Protein AF-A0AA34X007-F1 (afdb_monomer_lite)

Sequence (222 aa):
MAFRMNEQVEVGRDRAKRYLIPREFTKEQREAAAAEIHRIERELGPVVSEYPSWHPLVRNHSPRLPETFPNRRCGYEGLDHTVWFVNGFITCPYTGSGNVQKIIDSVEKLPSHPKFTITIRELETRMYFEGTTTLLVKCEWSGTLPAHQQIPKSLAIPLMLQQEIPAWEWAVRSESWTTMQRYILGEPCGNRSSLFVDQETGLALKKAYQMLVDSGMYGLQN

pLDDT: mean 94.24, std 6.54, range [42.69, 98.75]

Radius of gyration: 18.1 Å; chains: 1; bounding box: 46×39×49 Å

Structure (mmCIF, N/CA/C/O backbone):
data_AF-A0AA34X007-F1
#
_entry.id   AF-A0AA34X007-F1
#
loop_
_atom_site.group_PDB
_atom_site.id
_atom_site.type_symbol
_atom_site.label_atom_id
_atom_site.label_alt_id
_atom_site.label_comp_id
_atom_site.label_asym_id
_atom_site.label_entity_id
_atom_site.label_seq_id
_atom_site.pdbx_PDB_ins_code
_atom_site.Cartn_x
_atom_site.Cartn_y
_atom_site.Cartn_z
_atom_site.occupancy
_atom_site.B_iso_or_equiv
_atom_site.auth_seq_id
_atom_site.auth_comp_id
_atom_site.auth_asym_id
_atom_site.auth_atom_id
_atom_site.pdbx_PDB_model_num
ATOM 1 N N . MET A 1 1 ? -1.797 -23.230 -8.475 1.00 42.69 1 MET A N 1
ATOM 2 C CA . MET A 1 1 ? -3.187 -22.927 -8.064 1.00 42.69 1 MET A CA 1
ATOM 3 C C . MET A 1 1 ? -3.618 -21.659 -8.789 1.00 42.69 1 MET A C 1
ATOM 5 O O . MET A 1 1 ? -2.805 -20.746 -8.878 1.00 42.69 1 MET A O 1
ATOM 9 N N . ALA A 1 2 ? -4.810 -21.618 -9.389 1.00 57.09 2 ALA A N 1
ATOM 10 C CA . ALA A 1 2 ? -5.292 -20.398 -10.041 1.00 57.09 2 ALA A CA 1
ATOM 11 C C . ALA A 1 2 ? -5.483 -19.303 -8.982 1.00 57.09 2 ALA A C 1
ATOM 13 O O . ALA A 1 2 ? -6.031 -19.581 -7.918 1.00 57.09 2 ALA A O 1
ATOM 14 N N . PHE A 1 3 ? -5.014 -18.085 -9.251 1.00 71.56 3 PHE A N 1
ATOM 15 C CA . PHE A 1 3 ? -5.270 -16.947 -8.374 1.00 71.56 3 PHE A CA 1
ATOM 16 C C . PHE A 1 3 ? -6.772 -16.668 -8.354 1.00 71.56 3 PHE A C 1
ATOM 18 O O . PHE A 1 3 ? -7.363 -16.344 -9.384 1.00 71.56 3 PHE A O 1
ATOM 25 N N . ARG A 1 4 ? -7.391 -16.849 -7.186 1.00 81.31 4 ARG A N 1
ATOM 26 C CA . ARG A 1 4 ? -8.822 -16.638 -6.968 1.00 81.31 4 ARG A CA 1
ATOM 27 C C . ARG A 1 4 ? -9.003 -15.355 -6.184 1.00 81.31 4 ARG A C 1
ATOM 29 O O . ARG A 1 4 ? -8.943 -15.362 -4.960 1.00 81.31 4 ARG A O 1
ATOM 36 N N . MET A 1 5 ? -9.211 -14.265 -6.916 1.00 82.69 5 MET A N 1
ATOM 37 C CA . MET A 1 5 ? -9.318 -12.918 -6.357 1.00 82.69 5 MET A CA 1
ATOM 38 C C . MET A 1 5 ? -10.286 -12.867 -5.168 1.00 82.69 5 MET A C 1
ATOM 40 O O . MET A 1 5 ? -9.881 -12.474 -4.084 1.00 82.69 5 MET A O 1
ATOM 44 N N . ASN A 1 6 ? -11.512 -13.371 -5.332 1.00 85.88 6 ASN A N 1
ATOM 45 C CA . ASN A 1 6 ? -12.533 -13.335 -4.278 1.00 85.88 6 ASN A CA 1
ATOM 46 C C . ASN A 1 6 ? -12.097 -14.053 -2.991 1.00 85.88 6 ASN A C 1
ATOM 48 O O . ASN A 1 6 ? -12.316 -13.542 -1.904 1.00 85.88 6 ASN A O 1
ATOM 52 N N . GLU A 1 7 ? -11.433 -15.205 -3.103 1.00 89.88 7 GLU A N 1
ATOM 53 C CA . GLU A 1 7 ? -10.938 -15.948 -1.937 1.00 89.88 7 GLU A CA 1
ATOM 54 C C . GLU A 1 7 ? -9.859 -15.152 -1.190 1.00 89.88 7 GLU A C 1
ATOM 56 O O . GLU A 1 7 ? -9.877 -15.063 0.033 1.00 89.88 7 GLU A O 1
ATOM 61 N N . GLN A 1 8 ? -8.954 -14.505 -1.930 1.00 91.50 8 GLN A N 1
ATOM 62 C CA . GLN A 1 8 ? -7.906 -13.666 -1.349 1.00 91.50 8 GLN A CA 1
ATOM 63 C C . GLN A 1 8 ? -8.463 -12.402 -0.681 1.00 91.50 8 GLN A C 1
ATOM 65 O O . GLN A 1 8 ? -7.957 -11.992 0.362 1.00 91.50 8 GLN A O 1
ATOM 70 N N . VAL A 1 9 ? -9.525 -11.821 -1.246 1.00 91.94 9 VAL A N 1
ATOM 71 C CA . VAL A 1 9 ? -10.250 -10.689 -0.651 1.00 91.94 9 VAL A CA 1
ATOM 72 C C . VAL A 1 9 ? -10.829 -11.079 0.713 1.00 91.94 9 VAL A C 1
ATOM 74 O O . VAL A 1 9 ? -10.579 -10.385 1.699 1.00 91.94 9 VAL A O 1
ATOM 77 N N . GLU A 1 10 ? -11.539 -12.209 0.799 1.00 93.75 10 GLU A N 1
ATOM 78 C CA . GLU A 1 10 ? -12.113 -12.692 2.065 1.00 93.75 10 GLU A CA 1
ATOM 79 C C . GLU A 1 10 ? -11.028 -12.996 3.106 1.00 93.75 10 GLU A C 1
ATOM 81 O O . GLU A 1 10 ? -11.095 -12.517 4.240 1.00 93.75 10 GLU A O 1
ATOM 86 N N . VAL A 1 11 ? -9.973 -13.716 2.709 1.00 94.31 11 VAL A N 1
ATOM 87 C CA . VAL A 1 11 ? -8.848 -14.052 3.598 1.00 94.31 11 VAL A CA 1
ATOM 88 C C . VAL A 1 11 ? -8.171 -12.792 4.143 1.00 94.31 11 VAL A C 1
ATOM 90 O O . VAL A 1 11 ? -7.877 -12.715 5.342 1.00 94.31 11 VAL A O 1
ATOM 93 N N . GLY A 1 12 ? -7.936 -11.795 3.287 1.00 95.38 12 GLY A N 1
ATOM 94 C CA . GLY A 1 12 ? -7.356 -10.513 3.678 1.00 95.38 12 GLY A CA 1
ATOM 95 C C . GLY A 1 12 ? -8.241 -9.766 4.676 1.00 95.38 12 GLY A C 1
ATOM 96 O O . GLY A 1 12 ? -7.754 -9.321 5.720 1.00 95.38 12 GLY A O 1
ATOM 97 N N . ARG A 1 13 ? -9.548 -9.682 4.406 1.00 96.62 13 ARG A N 1
ATOM 98 C CA . ARG A 1 13 ? -10.523 -9.040 5.298 1.00 96.62 13 ARG A CA 1
ATOM 99 C C . ARG A 1 13 ? -10.577 -9.716 6.665 1.00 96.62 13 ARG A C 1
ATOM 101 O O . ARG A 1 13 ? -10.534 -9.033 7.689 1.00 96.62 13 ARG A O 1
ATOM 108 N N . ASP A 1 14 ? -10.626 -11.042 6.702 1.00 97.00 14 ASP A N 1
ATOM 109 C CA . ASP A 1 14 ? -10.663 -11.801 7.954 1.00 97.00 14 ASP A CA 1
ATOM 110 C C . ASP A 1 14 ? -9.365 -11.670 8.747 1.00 97.00 14 ASP A C 1
ATOM 112 O O . ASP A 1 14 ? -9.377 -11.657 9.981 1.00 97.00 14 ASP A O 1
ATOM 116 N N . ARG A 1 15 ? -8.222 -11.554 8.064 1.00 96.81 15 ARG A N 1
ATOM 117 C CA . ARG A 1 15 ? -6.948 -11.229 8.714 1.00 96.81 15 ARG A CA 1
ATOM 118 C C . ARG A 1 15 ? -6.987 -9.830 9.330 1.00 96.81 15 ARG A C 1
ATOM 120 O O . ARG A 1 15 ? -6.621 -9.692 10.493 1.00 96.81 15 ARG A O 1
ATOM 127 N N . ALA A 1 16 ? -7.457 -8.823 8.594 1.00 97.62 16 ALA A N 1
ATOM 128 C CA . ALA A 1 16 ? -7.566 -7.455 9.100 1.00 97.62 16 ALA A CA 1
ATOM 129 C C . ALA A 1 16 ? -8.477 -7.374 10.330 1.00 97.62 16 ALA A C 1
ATOM 131 O O . ALA A 1 16 ? -8.074 -6.814 11.344 1.00 97.62 16 ALA A O 1
ATOM 132 N N . LYS A 1 17 ? -9.658 -8.005 10.286 1.00 97.69 17 LYS A N 1
ATOM 133 C CA . LYS A 1 17 ? -10.581 -8.063 11.431 1.00 97.69 17 LYS A CA 1
ATOM 134 C C . LYS A 1 17 ? -9.947 -8.737 12.644 1.00 97.69 17 LYS A C 1
ATOM 136 O O . LYS A 1 17 ? -10.028 -8.200 13.738 1.00 97.69 17 LYS A O 1
ATOM 141 N N . ARG A 1 18 ? -9.284 -9.884 12.460 1.00 97.12 18 ARG A N 1
ATOM 142 C CA . ARG A 1 18 ? -8.601 -10.585 13.563 1.00 97.12 18 ARG A CA 1
ATOM 143 C C . ARG A 1 18 ? -7.491 -9.758 14.206 1.00 97.12 18 ARG A C 1
ATOM 145 O O . ARG A 1 18 ? -7.218 -9.959 15.382 1.00 97.12 18 ARG A O 1
ATOM 152 N N . TYR A 1 19 ? -6.849 -8.882 13.438 1.00 97.81 19 TYR A N 1
ATOM 153 C CA . TYR A 1 19 ? -5.742 -8.063 13.917 1.00 97.81 19 TYR A CA 1
ATOM 154 C C . TYR A 1 19 ? -6.200 -6.743 14.552 1.00 97.81 19 TYR A C 1
ATOM 156 O O . TYR A 1 19 ? -5.716 -6.366 15.610 1.00 97.81 19 TYR A O 1
ATOM 164 N N . LEU A 1 20 ? -7.142 -6.045 13.914 1.00 97.75 20 LEU A N 1
ATOM 165 C CA . LEU A 1 20 ? -7.593 -4.706 14.305 1.00 97.75 20 LEU A CA 1
ATOM 166 C C . LEU A 1 20 ? -8.806 -4.707 15.241 1.00 97.75 20 LEU A C 1
ATOM 168 O O . LEU A 1 20 ? -9.204 -3.644 15.706 1.00 97.75 20 LEU A O 1
ATOM 172 N N . ILE A 1 21 ? -9.429 -5.855 15.502 1.00 97.44 21 ILE A N 1
ATOM 173 C CA . ILE A 1 21 ? -10.598 -5.943 16.380 1.00 97.44 21 ILE A CA 1
ATOM 174 C C . ILE A 1 21 ? -10.247 -6.849 17.568 1.00 97.44 21 ILE A C 1
ATOM 176 O O . ILE A 1 21 ? -10.372 -8.074 17.459 1.00 97.44 21 ILE A O 1
ATOM 180 N N . PRO A 1 22 ? -9.793 -6.271 18.695 1.00 94.69 22 PRO A N 1
ATOM 181 C CA . PRO A 1 22 ? -9.461 -7.034 19.892 1.00 94.69 22 PRO A CA 1
ATOM 182 C C . PRO A 1 22 ? -10.711 -7.696 20.488 1.00 94.69 22 PRO A C 1
ATOM 184 O O . PRO A 1 22 ? -11.853 -7.275 20.266 1.00 94.69 22 PRO A O 1
ATOM 187 N N . ARG A 1 23 ? -10.508 -8.770 21.254 1.00 93.38 23 ARG A N 1
ATOM 188 C CA . ARG A 1 23 ? -11.613 -9.526 21.874 1.00 93.38 23 ARG A CA 1
ATOM 189 C C . ARG A 1 23 ? -12.228 -8.780 23.054 1.00 93.38 23 ARG A C 1
ATOM 191 O O . ARG A 1 23 ? -13.372 -9.052 23.403 1.00 93.38 23 ARG A O 1
ATOM 198 N N . GLU A 1 24 ? -11.454 -7.874 23.630 1.00 94.12 24 GLU A N 1
ATOM 199 C CA . GLU A 1 24 ? -11.737 -7.036 24.786 1.00 94.12 24 GLU A CA 1
ATOM 200 C C . GLU A 1 24 ? -12.751 -5.930 24.470 1.00 94.12 24 GLU A C 1
ATOM 202 O O . GLU A 1 24 ? -13.402 -5.425 25.379 1.00 94.12 24 GLU A O 1
ATOM 207 N N . PHE A 1 25 ? -12.922 -5.577 23.191 1.00 95.06 25 PHE A N 1
ATOM 208 C CA . PHE A 1 25 ? -13.946 -4.627 22.766 1.00 95.06 25 PHE A CA 1
ATOM 209 C C . PHE A 1 25 ? -15.357 -5.152 23.054 1.00 95.06 25 PHE A C 1
ATOM 211 O O . PHE A 1 25 ? -15.657 -6.342 22.881 1.00 95.06 25 PHE A O 1
ATOM 218 N N . THR A 1 26 ? -16.260 -4.238 23.416 1.00 96.25 26 THR A N 1
ATOM 219 C CA . THR A 1 26 ? -17.689 -4.540 23.543 1.00 96.25 26 THR A CA 1
ATOM 220 C C . THR A 1 26 ? -18.260 -5.024 22.211 1.00 96.25 26 THR A C 1
ATOM 222 O O . THR A 1 26 ? -17.646 -4.914 21.146 1.00 96.25 26 THR A O 1
ATOM 225 N N . LYS A 1 27 ? -19.466 -5.594 22.237 1.00 96.50 27 LYS A N 1
ATOM 226 C CA . LYS A 1 27 ? -20.130 -6.029 21.004 1.00 96.50 27 LYS A CA 1
ATOM 227 C C . LYS A 1 27 ? -20.295 -4.859 20.024 1.00 96.50 27 LYS A C 1
ATOM 229 O O . LYS A 1 27 ? -19.937 -5.002 18.859 1.00 96.50 27 LYS A O 1
ATOM 234 N N . GLU A 1 28 ? -20.728 -3.709 20.520 1.00 95.75 28 GLU A N 1
ATOM 235 C CA . GLU A 1 28 ? -20.978 -2.494 19.743 1.00 95.75 28 GLU A CA 1
ATOM 236 C C . GLU A 1 28 ? -19.679 -1.944 19.139 1.00 95.75 28 GLU A C 1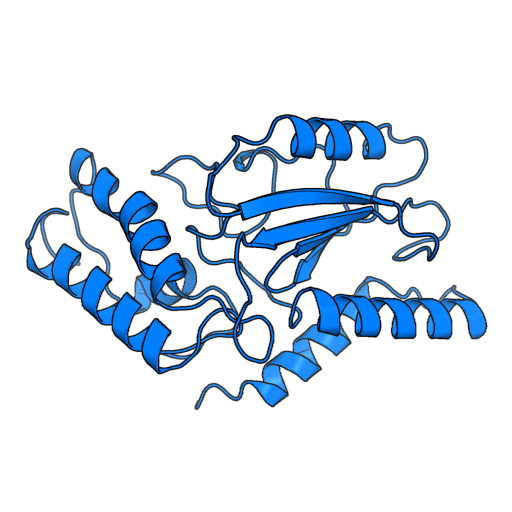
ATOM 238 O O . GLU A 1 28 ? -19.639 -1.612 17.957 1.00 95.75 28 GLU A O 1
ATOM 243 N N . GLN A 1 29 ? -18.585 -1.922 19.912 1.00 95.50 29 GLN A N 1
ATOM 244 C CA . GLN A 1 29 ? -17.264 -1.511 19.421 1.00 95.50 29 GLN A CA 1
ATOM 245 C C . GLN A 1 29 ? -16.755 -2.440 18.310 1.00 95.50 29 GLN A C 1
ATOM 247 O O . GLN A 1 29 ? -16.237 -1.973 17.295 1.00 95.50 29 GLN A O 1
ATOM 252 N N . ARG A 1 30 ? -16.925 -3.760 18.465 1.00 96.88 30 ARG A N 1
ATOM 253 C CA . ARG A 1 30 ? -16.523 -4.739 17.440 1.00 96.88 30 ARG A CA 1
ATOM 254 C C . ARG A 1 30 ? -17.352 -4.609 16.166 1.00 96.88 30 ARG A C 1
ATOM 256 O O . ARG A 1 30 ? -16.797 -4.710 15.074 1.00 96.88 30 ARG A O 1
ATOM 263 N N . GLU A 1 31 ? -18.655 -4.374 16.295 1.00 96.75 31 GLU A N 1
ATOM 264 C CA . GLU A 1 31 ? -19.552 -4.144 15.158 1.00 96.75 31 GLU A CA 1
ATOM 265 C C . GLU A 1 31 ? -19.197 -2.847 14.418 1.00 96.75 31 GLU A C 1
ATOM 267 O O . GLU A 1 31 ? -19.070 -2.869 13.191 1.00 96.75 31 GLU A O 1
ATOM 272 N N . ALA A 1 32 ? -18.934 -1.757 15.145 1.00 96.31 32 ALA A N 1
ATOM 273 C CA . ALA A 1 32 ? -18.489 -0.488 14.570 1.00 96.31 32 ALA A CA 1
ATOM 274 C C . ALA A 1 32 ? -17.141 -0.627 13.840 1.00 96.31 32 ALA A C 1
ATOM 276 O O . ALA A 1 32 ? -17.026 -0.238 12.678 1.00 96.31 32 ALA A O 1
ATOM 277 N N . ALA A 1 33 ? -16.143 -1.262 14.464 1.00 97.00 33 ALA A N 1
ATOM 278 C CA . ALA A 1 33 ? -14.839 -1.498 13.843 1.00 97.00 33 ALA A CA 1
ATOM 279 C C . ALA A 1 33 ? -14.938 -2.390 12.594 1.00 97.00 33 ALA A C 1
ATOM 281 O O . ALA A 1 33 ? -14.307 -2.108 11.575 1.00 97.00 33 ALA A O 1
ATOM 282 N N . ALA A 1 34 ? -15.766 -3.439 12.624 1.00 97.62 34 ALA A N 1
ATOM 283 C CA . ALA A 1 34 ? -15.984 -4.300 11.464 1.00 97.62 34 ALA A CA 1
ATOM 284 C C . ALA A 1 34 ? -16.678 -3.560 10.309 1.00 97.62 34 ALA A C 1
ATOM 286 O O . ALA A 1 34 ? -16.308 -3.762 9.147 1.00 97.62 34 ALA A O 1
ATOM 287 N N . ALA A 1 35 ? -17.660 -2.708 10.618 1.00 97.69 35 ALA A N 1
ATOM 288 C CA . ALA A 1 35 ? -18.328 -1.863 9.636 1.00 97.69 35 ALA A CA 1
ATOM 289 C C . ALA A 1 35 ? -17.354 -0.848 9.017 1.00 97.69 35 ALA A C 1
ATOM 291 O O . ALA A 1 35 ? -17.355 -0.672 7.797 1.00 97.69 35 ALA A O 1
ATOM 292 N N . GLU A 1 36 ? -16.481 -0.250 9.829 1.00 97.94 36 GLU A N 1
ATOM 293 C CA . GLU A 1 36 ? -15.489 0.722 9.372 1.00 97.94 36 GLU A CA 1
ATOM 294 C C . GLU A 1 36 ? -14.404 0.075 8.498 1.00 97.94 36 GLU A C 1
ATOM 296 O O . GLU A 1 36 ? -14.103 0.596 7.425 1.00 97.94 36 GLU A O 1
ATOM 301 N N . ILE A 1 37 ? -13.899 -1.116 8.854 1.00 97.88 37 ILE A N 1
ATOM 302 C CA . ILE A 1 37 ? -12.991 -1.891 7.984 1.00 97.88 37 ILE A CA 1
ATOM 303 C C . ILE A 1 37 ? -13.649 -2.163 6.628 1.00 97.88 37 ILE A C 1
ATOM 305 O O . ILE A 1 37 ? -13.020 -1.980 5.589 1.00 97.88 37 ILE A O 1
ATOM 309 N N . HIS A 1 38 ? -14.921 -2.568 6.616 1.00 96.75 38 HIS A N 1
ATOM 310 C CA . HIS A 1 38 ? -15.629 -2.835 5.366 1.00 96.75 38 HIS A CA 1
ATOM 311 C C . HIS A 1 38 ? -15.877 -1.553 4.549 1.00 96.75 38 HIS A C 1
ATOM 313 O O . HIS A 1 38 ? -15.791 -1.574 3.321 1.00 96.75 38 HIS A O 1
ATOM 319 N N . ARG A 1 39 ? -16.140 -0.415 5.206 1.00 97.19 39 ARG A N 1
ATOM 320 C CA . ARG A 1 39 ? -16.231 0.898 4.548 1.00 97.19 39 ARG A CA 1
ATOM 321 C C . ARG A 1 39 ? -14.904 1.273 3.887 1.00 97.19 39 ARG A C 1
ATOM 323 O O . ARG A 1 39 ? -14.909 1.667 2.722 1.00 97.19 39 ARG A O 1
ATOM 330 N N . ILE A 1 40 ? -13.796 1.121 4.610 1.00 97.44 40 ILE A N 1
ATOM 331 C CA . ILE A 1 40 ? -12.440 1.423 4.136 1.00 97.44 40 ILE A CA 1
ATOM 332 C C . ILE A 1 40 ? -12.042 0.501 2.986 1.00 97.44 40 ILE A C 1
ATOM 334 O O . ILE A 1 40 ? -11.500 0.974 1.998 1.00 97.44 40 ILE A O 1
ATOM 338 N N . GLU A 1 41 ? -12.369 -0.785 3.049 1.00 95.94 41 GLU A N 1
ATOM 339 C CA . GLU A 1 41 ? -12.087 -1.731 1.966 1.00 95.94 41 GLU A CA 1
ATOM 340 C C . GLU A 1 41 ? -12.812 -1.363 0.660 1.00 95.94 41 GLU A C 1
ATOM 342 O O . GLU A 1 41 ? -12.243 -1.477 -0.423 1.00 95.94 41 GLU A O 1
ATOM 347 N N . ARG A 1 42 ? -14.054 -0.864 0.729 1.00 94.00 42 ARG A N 1
ATOM 348 C CA . ARG A 1 42 ? -14.745 -0.342 -0.466 1.00 94.00 42 ARG A CA 1
ATOM 349 C C . ARG A 1 42 ? -14.077 0.919 -1.019 1.00 94.00 42 ARG A C 1
ATOM 351 O O . ARG A 1 42 ? -14.100 1.146 -2.228 1.00 94.00 42 ARG A O 1
ATOM 358 N N . GLU A 1 43 ? -13.513 1.742 -0.137 1.00 94.62 43 GLU A N 1
ATOM 359 C CA . GLU A 1 43 ? -12.835 2.992 -0.491 1.00 94.62 43 GLU A CA 1
ATOM 360 C C . GLU A 1 43 ? -11.448 2.740 -1.102 1.00 94.62 43 GLU A C 1
ATOM 362 O O . GLU A 1 43 ? -11.116 3.324 -2.129 1.00 94.62 43 GLU A O 1
ATOM 367 N N . LEU A 1 44 ? -10.647 1.870 -0.487 1.00 96.44 44 LEU A N 1
ATOM 368 C CA . LEU A 1 44 ? -9.234 1.669 -0.814 1.00 96.44 44 LEU A CA 1
ATOM 369 C C . LEU A 1 44 ? -8.961 0.421 -1.649 1.00 96.44 44 LEU A C 1
ATOM 371 O O . LEU A 1 44 ? -7.865 0.282 -2.186 1.00 96.44 44 LEU A O 1
ATOM 375 N N . GLY A 1 45 ? -9.931 -0.478 -1.762 1.00 95.69 45 GLY A N 1
ATOM 376 C CA . GLY A 1 45 ? -9.750 -1.815 -2.308 1.00 95.69 45 GLY A CA 1
ATOM 377 C C . GLY A 1 45 ? -9.413 -2.846 -1.222 1.00 95.69 45 GLY A C 1
ATOM 378 O O . GLY A 1 45 ? -9.311 -2.507 -0.043 1.00 95.69 45 GLY A O 1
ATOM 379 N N . PRO A 1 46 ? -9.259 -4.122 -1.608 1.00 96.06 46 PRO A N 1
ATOM 380 C CA . PRO A 1 46 ? -9.028 -5.235 -0.688 1.00 96.06 46 PRO A CA 1
ATOM 381 C C . PRO A 1 46 ? -7.788 -5.104 0.203 1.00 96.06 46 PRO A C 1
ATOM 383 O O . PRO A 1 46 ? -6.844 -4.383 -0.115 1.00 96.06 46 PRO A O 1
ATOM 386 N N . VAL A 1 47 ? -7.757 -5.885 1.285 1.00 97.25 47 VAL A N 1
ATOM 387 C CA . VAL A 1 47 ? -6.578 -6.034 2.151 1.00 97.25 47 VAL A CA 1
ATOM 388 C C . VAL A 1 47 ? -5.481 -6.826 1.429 1.00 97.25 47 VAL A C 1
ATOM 390 O O . VAL A 1 47 ? -5.744 -7.878 0.846 1.00 97.25 47 VAL A O 1
ATOM 393 N N . VAL A 1 48 ? -4.240 -6.350 1.520 1.00 97.06 48 VAL A N 1
ATOM 394 C CA . VAL A 1 48 ? -3.059 -6.895 0.825 1.00 97.06 48 VAL A CA 1
ATOM 395 C C . VAL A 1 48 ? -1.953 -7.254 1.814 1.00 97.06 48 VAL A C 1
ATOM 397 O O . VAL A 1 48 ? -1.947 -6.795 2.956 1.00 97.06 48 VAL A O 1
ATOM 400 N N . SER A 1 49 ? -1.038 -8.131 1.416 1.00 95.56 49 SER A N 1
ATOM 401 C CA . SER A 1 49 ? 0.125 -8.522 2.227 1.00 95.56 49 SER A CA 1
ATOM 402 C C . SER A 1 49 ? 1.370 -7.732 1.861 1.00 95.56 49 SER A C 1
ATOM 404 O O . SER A 1 49 ? 2.166 -7.454 2.741 1.00 95.56 49 SER A O 1
ATOM 406 N N . GLU A 1 50 ? 1.536 -7.377 0.591 1.00 96.50 50 GLU A N 1
ATOM 407 C CA . GLU A 1 50 ? 2.697 -6.632 0.107 1.00 96.50 50 GLU A CA 1
ATOM 408 C C . GLU A 1 50 ? 2.281 -5.750 -1.068 1.00 96.50 50 GLU A C 1
ATOM 410 O O . GLU A 1 50 ? 1.459 -6.149 -1.897 1.00 96.50 50 GLU A O 1
ATOM 415 N N . TYR A 1 51 ? 2.854 -4.558 -1.153 1.00 98.38 51 TYR A N 1
ATOM 416 C CA . TYR A 1 51 ? 2.710 -3.671 -2.297 1.00 98.38 51 TYR A CA 1
ATOM 417 C C . TYR A 1 51 ? 3.702 -4.032 -3.403 1.00 98.38 51 TYR A C 1
ATOM 419 O O . TYR A 1 51 ? 4.817 -4.468 -3.112 1.00 98.38 51 TYR A O 1
ATOM 427 N N . PRO A 1 52 ? 3.356 -3.769 -4.673 1.00 97.88 52 PRO A N 1
ATOM 428 C CA . PRO A 1 52 ? 4.369 -3.625 -5.703 1.00 97.88 52 PRO A CA 1
ATOM 429 C C . PRO A 1 52 ? 5.376 -2.533 -5.310 1.00 97.88 52 PRO A C 1
ATOM 431 O O . PRO A 1 52 ? 4.964 -1.487 -4.809 1.00 97.88 52 PRO A O 1
ATOM 434 N N . SER A 1 53 ? 6.665 -2.720 -5.588 1.00 97.25 53 SER A N 1
ATOM 435 C CA . SER A 1 53 ? 7.724 -1.745 -5.256 1.00 97.25 53 SER A CA 1
ATOM 436 C C . SER A 1 53 ? 7.492 -0.373 -5.900 1.00 97.25 53 SER A C 1
ATOM 438 O O . SER A 1 53 ? 7.823 0.668 -5.343 1.00 97.25 53 SER A O 1
ATOM 440 N N . TRP A 1 54 ? 6.838 -0.348 -7.062 1.00 97.31 54 TRP A N 1
ATOM 441 C CA . TRP A 1 54 ? 6.476 0.881 -7.766 1.00 97.31 54 TRP A CA 1
ATOM 442 C C . TRP A 1 54 ? 5.250 1.605 -7.184 1.00 97.31 54 TRP A C 1
ATOM 444 O O . TRP A 1 54 ? 4.907 2.702 -7.637 1.00 97.31 54 TRP A O 1
ATOM 454 N N . HIS A 1 55 ? 4.555 1.014 -6.209 1.00 98.00 55 HIS A N 1
ATOM 455 C CA . HIS A 1 55 ? 3.331 1.583 -5.657 1.00 98.00 55 HIS A CA 1
ATOM 456 C C . HIS A 1 55 ? 3.616 2.886 -4.883 1.00 98.00 55 HIS A C 1
ATOM 458 O O . HIS A 1 55 ? 4.579 2.939 -4.113 1.00 98.00 55 HIS A O 1
ATOM 464 N N . PRO A 1 56 ? 2.773 3.934 -5.000 1.00 97.50 56 PRO A N 1
ATOM 465 C CA . PRO A 1 56 ? 3.003 5.232 -4.353 1.00 97.50 56 PRO A CA 1
ATOM 466 C C . PRO A 1 56 ? 3.319 5.192 -2.855 1.00 97.50 56 PRO A C 1
ATOM 468 O O . PRO A 1 56 ? 4.097 6.007 -2.374 1.00 97.50 56 PRO A O 1
ATOM 471 N N . LEU A 1 57 ? 2.738 4.234 -2.131 1.00 98.25 57 LEU A N 1
ATOM 472 C CA . LEU A 1 57 ? 2.905 4.090 -0.680 1.00 98.25 57 LEU A CA 1
ATOM 473 C C . LEU A 1 57 ? 4.243 3.465 -0.260 1.00 98.25 57 LEU A C 1
ATOM 475 O O . LEU A 1 57 ? 4.517 3.389 0.933 1.00 98.25 57 LEU A O 1
ATOM 479 N N . VAL A 1 58 ? 5.054 2.978 -1.200 1.00 97.75 58 VAL A N 1
ATOM 480 C CA . VAL A 1 58 ? 6.356 2.359 -0.890 1.00 97.75 58 VAL A CA 1
ATOM 481 C C . VAL A 1 58 ? 7.489 2.858 -1.783 1.00 97.75 58 VAL A C 1
ATOM 483 O O . VAL A 1 58 ? 8.631 2.837 -1.352 1.00 97.75 58 VAL A O 1
ATOM 486 N N . ARG A 1 59 ? 7.196 3.423 -2.961 1.00 95.12 59 ARG A N 1
ATOM 487 C CA . ARG A 1 59 ? 8.184 3.810 -3.988 1.00 95.12 59 ARG A CA 1
ATOM 488 C C . ARG A 1 59 ? 9.310 4.758 -3.557 1.00 95.12 59 ARG A C 1
ATOM 490 O O . ARG A 1 59 ? 10.286 4.900 -4.284 1.00 95.12 59 ARG A O 1
ATOM 497 N N . ASN A 1 60 ? 9.188 5.450 -2.424 1.00 94.31 60 ASN A N 1
ATOM 498 C C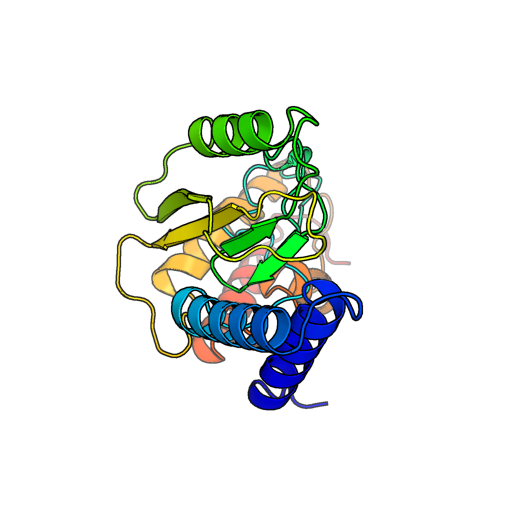A . ASN A 1 60 ? 10.212 6.378 -1.926 1.00 94.31 60 ASN A CA 1
ATOM 499 C C . ASN A 1 60 ? 11.337 5.640 -1.183 1.00 94.31 60 ASN A C 1
ATOM 501 O O . ASN A 1 60 ? 11.773 6.079 -0.122 1.00 94.31 60 ASN A O 1
ATOM 505 N N . HIS A 1 61 ? 11.773 4.506 -1.727 1.00 93.12 61 HIS A N 1
ATOM 506 C CA . HIS A 1 61 ? 12.834 3.670 -1.188 1.00 93.12 61 HIS A CA 1
ATOM 507 C C . HIS A 1 61 ? 14.104 3.768 -2.038 1.00 93.12 61 HIS A C 1
ATOM 509 O O . HIS A 1 61 ? 14.114 4.311 -3.144 1.00 93.12 61 HIS A O 1
ATOM 515 N N . SER A 1 62 ? 15.203 3.199 -1.539 1.00 91.19 62 SER A N 1
ATOM 516 C CA . SER A 1 62 ? 16.422 3.071 -2.338 1.00 91.19 62 SER A CA 1
ATOM 517 C C . SER A 1 62 ? 16.153 2.196 -3.569 1.00 91.19 62 SER A C 1
ATOM 519 O O . SER A 1 62 ? 15.620 1.096 -3.413 1.00 91.19 62 SER A O 1
ATOM 521 N N . PRO A 1 63 ? 16.561 2.599 -4.784 1.00 84.50 63 PRO A N 1
ATOM 522 C CA . PRO A 1 63 ? 16.400 1.764 -5.974 1.00 84.50 63 PRO A CA 1
ATOM 523 C C . PRO A 1 63 ? 17.111 0.404 -5.889 1.00 84.50 63 PRO A C 1
ATOM 525 O O . PRO A 1 63 ? 16.728 -0.537 -6.573 1.00 84.50 63 PRO A O 1
ATOM 528 N N . ARG A 1 64 ? 18.139 0.285 -5.037 1.00 89.50 64 ARG A N 1
ATOM 529 C CA . ARG A 1 64 ? 18.899 -0.960 -4.828 1.00 89.50 64 ARG A CA 1
ATOM 530 C C . ARG A 1 64 ? 18.271 -1.903 -3.804 1.00 89.50 64 ARG A C 1
ATOM 532 O O . ARG A 1 64 ? 18.669 -3.059 -3.730 1.00 89.50 64 ARG A O 1
ATOM 539 N N . LEU A 1 65 ? 17.359 -1.395 -2.981 1.00 90.00 65 LEU A N 1
ATOM 540 C CA . LEU A 1 65 ? 16.714 -2.127 -1.894 1.00 90.00 65 LEU A CA 1
ATOM 541 C C . LEU A 1 65 ? 15.213 -1.833 -1.968 1.00 90.00 65 LEU A C 1
ATOM 543 O O . LEU A 1 65 ? 14.741 -0.935 -1.266 1.00 90.00 65 LEU A O 1
ATOM 547 N N . PRO A 1 66 ? 14.485 -2.513 -2.874 1.00 92.56 66 PRO A N 1
ATOM 548 C CA . PRO A 1 66 ? 13.068 -2.265 -3.056 1.00 92.56 66 PRO A CA 1
ATOM 549 C C . PRO A 1 66 ? 12.275 -2.650 -1.810 1.00 92.56 66 PRO A C 1
ATOM 551 O O . PRO A 1 66 ? 12.451 -3.733 -1.252 1.00 92.56 66 PRO A O 1
ATOM 554 N N . GLU A 1 67 ? 11.379 -1.760 -1.399 1.00 96.94 67 GLU A N 1
ATOM 555 C CA . GLU A 1 67 ? 10.470 -1.978 -0.278 1.00 96.94 67 GLU A CA 1
ATOM 556 C C . GLU A 1 67 ? 9.082 -2.337 -0.795 1.00 96.94 67 GLU A C 1
ATOM 558 O O . GLU A 1 67 ? 8.585 -1.739 -1.747 1.00 96.94 67 GLU A O 1
ATOM 563 N N . THR A 1 68 ? 8.436 -3.293 -0.134 1.00 96.88 68 THR A N 1
ATOM 564 C CA . THR A 1 68 ? 7.075 -3.739 -0.470 1.00 96.88 68 THR A CA 1
ATOM 565 C C . THR A 1 68 ? 6.076 -3.459 0.652 1.00 96.88 68 THR A C 1
ATOM 567 O O . THR A 1 68 ? 4.909 -3.833 0.573 1.00 96.88 68 THR A O 1
ATOM 570 N N . PHE A 1 69 ? 6.493 -2.745 1.699 1.00 96.06 69 PHE A N 1
ATOM 571 C CA . PHE A 1 69 ? 5.630 -2.338 2.806 1.00 96.06 69 PHE A CA 1
ATOM 572 C C . PHE A 1 69 ? 5.995 -0.931 3.301 1.00 96.06 69 PHE A C 1
ATOM 574 O O . PHE A 1 69 ? 7.182 -0.614 3.391 1.00 96.06 69 PHE A O 1
ATOM 581 N N . PRO A 1 70 ? 5.008 -0.086 3.661 1.00 97.69 70 PRO A N 1
ATOM 582 C CA . PRO A 1 70 ? 5.257 1.223 4.251 1.00 97.69 70 PRO A CA 1
ATOM 583 C C . PRO A 1 70 ? 6.120 1.104 5.506 1.00 97.69 70 PRO A C 1
ATOM 585 O O . PRO A 1 70 ? 5.787 0.375 6.441 1.00 97.69 70 PRO A O 1
ATOM 588 N N . ASN A 1 71 ? 7.246 1.809 5.517 1.00 97.44 71 ASN A N 1
ATOM 589 C CA . ASN A 1 71 ? 8.175 1.849 6.640 1.00 97.44 71 ASN A CA 1
ATOM 590 C C . ASN A 1 71 ? 9.071 3.099 6.563 1.00 97.44 71 ASN A C 1
ATOM 592 O O . ASN A 1 71 ? 8.933 3.922 5.654 1.00 97.44 71 ASN A O 1
ATOM 596 N N . ARG A 1 72 ? 10.028 3.220 7.492 1.00 97.31 72 ARG A N 1
ATOM 597 C CA . ARG A 1 72 ? 10.973 4.350 7.560 1.00 97.31 72 ARG A CA 1
ATOM 598 C C . ARG A 1 72 ? 11.768 4.567 6.274 1.00 97.31 72 ARG A C 1
ATOM 600 O O . ARG A 1 72 ? 11.985 5.704 5.875 1.00 97.31 72 ARG A O 1
ATOM 607 N N . ARG A 1 73 ? 12.163 3.490 5.589 1.00 96.69 73 ARG A N 1
ATOM 608 C CA . ARG A 1 73 ? 12.902 3.546 4.315 1.00 96.69 73 ARG A CA 1
ATOM 609 C C . ARG A 1 73 ? 12.039 4.022 3.149 1.00 96.69 73 ARG A C 1
ATOM 611 O O . ARG A 1 73 ? 12.606 4.366 2.126 1.00 96.69 73 ARG A O 1
ATOM 618 N N . CYS A 1 74 ? 10.717 4.084 3.326 1.00 95.88 74 CYS A N 1
ATOM 619 C CA . CYS A 1 74 ? 9.763 4.698 2.397 1.00 95.88 74 CYS A CA 1
ATOM 620 C C . CYS A 1 74 ? 9.332 6.117 2.832 1.00 95.88 74 CYS A C 1
ATOM 622 O O . CYS A 1 74 ? 8.477 6.719 2.185 1.00 95.88 74 CYS A O 1
ATOM 624 N N . GLY A 1 75 ? 9.862 6.634 3.949 1.00 96.44 75 GLY A N 1
ATOM 625 C CA . GLY A 1 75 ? 9.525 7.954 4.496 1.00 96.44 75 GLY A CA 1
ATOM 626 C C . GLY A 1 75 ? 8.487 7.967 5.625 1.00 96.44 75 GLY A C 1
ATOM 627 O O . GLY A 1 75 ? 8.144 9.049 6.100 1.00 96.44 75 GLY A O 1
ATOM 628 N N . TYR A 1 76 ? 8.005 6.809 6.095 1.00 98.06 76 TYR A N 1
ATOM 629 C CA . TYR A 1 76 ? 7.002 6.739 7.167 1.00 98.06 76 TYR A CA 1
ATOM 630 C C . TYR A 1 76 ? 7.625 6.460 8.538 1.00 98.06 76 TYR A C 1
ATOM 632 O O . TYR A 1 76 ? 8.122 5.364 8.806 1.00 98.06 76 TYR A O 1
ATOM 640 N N . GLU A 1 77 ? 7.542 7.438 9.435 1.00 98.00 77 GLU A N 1
ATOM 641 C CA . GLU A 1 77 ? 7.987 7.344 10.821 1.00 98.00 77 GLU A CA 1
ATOM 642 C C . GLU A 1 77 ? 6.818 7.085 11.770 1.00 98.00 77 GLU A C 1
ATOM 644 O O . GLU A 1 77 ? 5.729 7.622 11.608 1.00 98.00 77 GLU A O 1
ATOM 649 N N . GLY A 1 78 ? 7.058 6.278 12.807 1.00 97.12 78 GLY A N 1
ATOM 650 C CA . GLY A 1 78 ? 6.087 6.060 13.884 1.00 97.12 78 GLY A CA 1
ATOM 651 C C . GLY A 1 78 ? 4.929 5.111 13.561 1.00 97.12 78 GLY A C 1
ATOM 652 O O . GLY A 1 78 ? 4.067 4.945 14.420 1.00 97.12 78 GLY A O 1
ATOM 653 N N . LEU A 1 79 ? 4.913 4.477 12.379 1.00 97.88 79 LEU A N 1
ATOM 654 C CA . LEU A 1 79 ? 3.923 3.446 12.052 1.00 97.88 79 LEU A CA 1
ATOM 655 C C . LEU A 1 79 ? 3.914 2.343 13.111 1.00 97.88 79 LEU A C 1
ATOM 657 O O . LEU A 1 79 ? 4.965 1.848 13.519 1.00 97.88 79 LEU A O 1
ATOM 661 N N . ASP A 1 80 ? 2.713 1.948 13.506 1.00 96.94 80 ASP A N 1
ATOM 662 C CA . ASP A 1 80 ? 2.480 0.870 14.457 1.00 96.94 80 ASP A CA 1
ATOM 663 C C . ASP A 1 80 ? 1.191 0.125 14.108 1.00 96.94 80 ASP A C 1
ATOM 665 O O . ASP A 1 80 ? 0.288 0.688 13.477 1.00 96.94 80 ASP A O 1
ATOM 669 N N . HIS A 1 81 ? 1.116 -1.152 14.464 1.00 97.25 81 HIS A N 1
ATOM 670 C CA . HIS A 1 81 ? -0.053 -2.009 14.246 1.00 97.25 81 HIS A CA 1
ATOM 671 C C . HIS A 1 81 ? -0.762 -1.783 12.899 1.00 97.25 81 HIS A C 1
ATOM 673 O O . HIS A 1 81 ? -1.940 -1.442 12.831 1.00 97.25 81 HIS A O 1
ATOM 679 N N . THR A 1 82 ? -0.004 -1.922 11.811 1.00 98.25 82 THR A N 1
ATOM 680 C CA . THR A 1 82 ? -0.442 -1.485 10.481 1.00 98.25 82 THR A CA 1
ATOM 681 C C . THR A 1 82 ? -1.091 -2.611 9.677 1.00 98.25 82 THR A C 1
ATOM 683 O O . THR A 1 82 ? -0.598 -3.738 9.660 1.00 98.25 82 THR A O 1
ATOM 686 N N . VAL A 1 83 ? -2.178 -2.294 8.971 1.00 98.44 83 VAL A N 1
ATOM 687 C CA . VAL A 1 83 ? -2.836 -3.169 7.991 1.00 98.44 83 VAL A CA 1
ATOM 688 C C . VAL A 1 83 ? -2.947 -2.450 6.655 1.00 98.44 83 VAL A C 1
ATOM 690 O O . VAL A 1 83 ? -3.381 -1.301 6.592 1.00 98.44 83 VAL A O 1
ATOM 693 N N . TRP A 1 84 ? -2.586 -3.148 5.582 1.00 98.50 84 TRP A N 1
ATOM 694 C CA . TRP A 1 84 ? -2.492 -2.590 4.237 1.00 98.50 84 TRP A CA 1
ATOM 695 C C . TRP A 1 84 ? -3.684 -2.977 3.358 1.00 98.50 84 TRP A C 1
ATOM 697 O O . TRP A 1 84 ? -4.154 -4.115 3.390 1.00 98.50 84 TRP A O 1
ATOM 707 N N . PHE A 1 85 ? -4.129 -2.030 2.541 1.00 98.25 85 PHE A N 1
ATOM 708 C CA . PHE A 1 85 ? -5.151 -2.150 1.503 1.00 98.25 85 PHE A CA 1
ATOM 709 C C . PHE A 1 85 ? -4.537 -1.753 0.155 1.00 98.25 85 PHE A C 1
ATOM 711 O O . PHE A 1 85 ? -3.471 -1.149 0.123 1.00 98.25 85 PHE A O 1
ATOM 718 N N . VAL A 1 86 ? -5.196 -2.048 -0.968 1.00 97.19 86 VAL A N 1
ATOM 719 C CA . VAL A 1 86 ? -4.642 -1.747 -2.307 1.00 97.19 86 VAL A CA 1
ATOM 720 C C . VAL A 1 86 ? -4.188 -0.287 -2.442 1.00 97.19 86 VAL A C 1
ATOM 722 O O . VAL A 1 86 ? -3.083 -0.045 -2.911 1.00 97.19 86 VAL A O 1
ATOM 725 N N . ASN A 1 87 ? -4.989 0.681 -1.986 1.00 97.88 87 ASN A N 1
ATOM 726 C CA . ASN A 1 87 ? -4.703 2.114 -2.143 1.00 97.88 87 ASN A CA 1
ATOM 727 C C . ASN A 1 87 ? -4.523 2.860 -0.814 1.00 97.88 87 ASN A C 1
ATOM 729 O O . ASN A 1 87 ? -4.781 4.059 -0.734 1.00 97.88 87 ASN A O 1
ATOM 733 N N . GLY A 1 88 ? -4.098 2.188 0.254 1.00 98.25 88 GLY A N 1
ATOM 734 C CA . GLY A 1 88 ? -3.868 2.856 1.535 1.00 98.25 88 GLY A CA 1
ATOM 735 C C . GLY A 1 88 ? -3.676 1.888 2.683 1.00 98.25 88 GLY A C 1
ATOM 736 O O . GLY A 1 88 ? -3.671 0.676 2.508 1.00 98.25 88 GLY A O 1
ATOM 737 N N . PHE A 1 89 ? -3.513 2.406 3.886 1.00 98.75 89 PHE A N 1
ATOM 738 C CA . PHE A 1 89 ? -3.326 1.578 5.064 1.00 98.75 89 PHE A CA 1
ATOM 739 C C . PHE A 1 89 ? -3.897 2.229 6.313 1.00 98.75 89 PHE A C 1
ATOM 741 O O . PHE A 1 89 ? -4.032 3.448 6.401 1.00 98.75 89 PHE A O 1
ATOM 748 N N . ILE A 1 90 ? -4.210 1.383 7.288 1.00 98.62 90 ILE A N 1
ATOM 749 C CA . ILE A 1 90 ? -4.573 1.786 8.643 1.00 98.62 90 ILE A CA 1
ATOM 750 C C . ILE A 1 90 ? -3.365 1.541 9.535 1.00 98.62 90 ILE A C 1
ATOM 752 O O . ILE A 1 90 ? -2.745 0.484 9.437 1.00 98.62 90 ILE A O 1
ATOM 756 N N . THR A 1 91 ? -3.049 2.486 10.413 1.00 98.62 91 THR A N 1
ATOM 757 C CA . THR A 1 91 ? -2.044 2.329 11.471 1.00 98.62 91 THR A CA 1
ATOM 758 C C . THR A 1 91 ? -2.622 2.803 12.802 1.00 98.62 91 THR A C 1
ATOM 760 O O . THR A 1 91 ? -3.386 3.770 12.841 1.00 98.62 91 THR A O 1
ATOM 763 N N . CYS A 1 92 ? -2.282 2.103 13.885 1.00 98.25 92 CYS A N 1
ATOM 764 C CA . CYS A 1 92 ? -2.831 2.337 15.221 1.00 98.25 92 CYS A CA 1
ATOM 765 C C . CYS A 1 92 ? -1.704 2.582 16.244 1.00 98.25 92 CYS A C 1
ATOM 767 O O . CYS A 1 92 ? -1.464 1.726 17.098 1.00 98.25 92 CYS A O 1
ATOM 769 N N . PRO A 1 93 ? -0.977 3.716 16.180 1.00 97.88 93 PRO A N 1
ATOM 770 C CA . PRO A 1 93 ? -0.015 4.089 17.218 1.00 97.88 93 PRO A CA 1
ATOM 771 C C . PRO A 1 93 ? -0.673 4.276 18.590 1.00 97.88 93 PRO A C 1
ATOM 773 O O . PRO A 1 93 ? -1.771 4.829 18.706 1.00 97.88 93 PRO A O 1
ATOM 776 N N . TYR A 1 94 ? 0.044 3.904 19.654 1.00 96.62 94 TYR A N 1
ATOM 777 C CA . TYR A 1 94 ? -0.372 4.201 21.027 1.00 96.62 94 TYR A CA 1
ATOM 778 C C . TYR A 1 94 ? -0.523 5.707 21.264 1.00 96.62 94 TYR A C 1
ATOM 780 O O . TYR A 1 94 ? 0.343 6.514 20.906 1.00 96.62 94 TYR A O 1
ATOM 788 N N . THR A 1 95 ? -1.622 6.078 21.912 1.00 92.31 95 THR A N 1
ATOM 789 C CA . THR A 1 95 ? -1.943 7.455 22.295 1.00 92.31 95 THR A CA 1
ATOM 790 C C . THR A 1 95 ? -0.866 7.988 23.239 1.00 92.31 95 THR A C 1
ATOM 792 O O . THR A 1 95 ? -0.416 7.286 24.141 1.00 92.31 95 THR A O 1
ATOM 795 N N . GLY A 1 96 ? -0.412 9.224 23.020 1.00 91.62 96 GLY A N 1
ATOM 796 C CA . GLY A 1 96 ? 0.638 9.851 23.835 1.00 91.62 96 GLY A CA 1
ATOM 797 C C . GLY A 1 96 ? 2.079 9.449 23.486 1.00 91.62 96 GLY A C 1
ATOM 798 O O . GLY A 1 96 ? 3.010 10.052 24.007 1.00 91.62 96 GLY A O 1
ATOM 799 N N . SER A 1 97 ? 2.299 8.508 22.558 1.00 94.31 97 SER A N 1
ATOM 800 C CA . SER A 1 97 ? 3.651 8.107 22.111 1.00 94.31 97 SER A CA 1
ATOM 801 C C . SER A 1 97 ? 4.388 9.159 21.263 1.00 94.31 97 SER A C 1
ATOM 803 O O . SER A 1 97 ? 5.567 9.000 20.947 1.00 94.31 97 SER A O 1
ATOM 805 N N . GLY A 1 98 ? 3.683 10.203 20.815 1.00 95.44 98 GLY A N 1
ATOM 806 C CA . GLY A 1 98 ? 4.167 11.153 19.808 1.00 95.44 98 GLY A CA 1
ATOM 807 C C . GLY A 1 98 ? 4.215 10.588 18.381 1.00 95.44 98 GLY A C 1
ATOM 808 O O . GLY A 1 98 ? 4.541 11.324 17.452 1.00 95.44 98 GLY A O 1
ATOM 809 N N . ASN A 1 99 ? 3.873 9.310 18.169 1.00 97.56 99 ASN A N 1
ATOM 810 C CA . ASN A 1 99 ? 3.908 8.699 16.839 1.00 97.56 99 ASN A CA 1
ATOM 811 C C . ASN A 1 99 ? 2.813 9.227 15.910 1.00 97.56 99 ASN A C 1
ATOM 813 O O . ASN A 1 99 ? 3.061 9.328 14.718 1.00 97.56 99 ASN A O 1
ATOM 817 N N . VAL A 1 100 ? 1.653 9.638 16.435 1.00 97.44 100 VAL A N 1
ATOM 818 C CA . VAL A 1 100 ? 0.583 10.251 15.624 1.00 97.44 100 VAL A CA 1
ATOM 819 C C . VAL A 1 100 ? 1.120 11.433 14.813 1.00 97.44 100 VAL A C 1
ATOM 821 O O . VAL A 1 100 ? 0.996 11.438 13.592 1.00 97.44 100 VAL A O 1
ATOM 824 N N . GLN A 1 101 ? 1.802 12.377 15.472 1.00 98.00 101 GLN A N 1
ATOM 825 C CA . GLN A 1 101 ? 2.376 13.537 14.789 1.00 98.00 101 GLN A CA 1
ATOM 826 C C . GLN A 1 101 ? 3.494 13.137 13.822 1.00 98.00 101 GLN A C 1
ATOM 828 O O . GLN A 1 101 ? 3.544 13.651 12.714 1.00 98.00 101 GLN A O 1
ATOM 833 N N . LYS A 1 102 ? 4.352 12.173 14.191 1.00 98.31 102 LYS A N 1
ATOM 834 C CA . LYS A 1 102 ? 5.404 11.675 13.286 1.00 98.31 102 LYS A CA 1
ATOM 835 C C . LYS A 1 102 ? 4.832 11.115 11.986 1.00 98.31 102 LYS A C 1
ATOM 837 O O . LYS A 1 102 ? 5.403 11.366 10.933 1.00 98.31 102 LYS A O 1
ATOM 842 N N . ILE A 1 103 ? 3.716 10.387 12.053 1.00 98.50 103 ILE A N 1
ATOM 843 C CA . ILE A 1 103 ? 3.068 9.813 10.869 1.00 98.50 103 ILE A CA 1
ATOM 844 C C . ILE A 1 103 ? 2.463 10.927 10.004 1.00 98.50 103 ILE A C 1
ATOM 846 O O . ILE A 1 103 ? 2.630 10.895 8.784 1.00 98.50 103 ILE A O 1
ATOM 850 N N . ILE A 1 104 ? 1.801 11.915 10.619 1.00 98.25 104 ILE A N 1
ATOM 851 C CA . ILE A 1 104 ? 1.248 13.087 9.916 1.00 98.25 104 ILE A CA 1
ATOM 852 C C . ILE A 1 104 ? 2.371 13.850 9.204 1.00 98.25 104 ILE A C 1
ATOM 854 O O . ILE A 1 104 ? 2.332 13.987 7.981 1.00 98.25 104 ILE A O 1
ATOM 858 N N . ASP A 1 105 ? 3.421 14.223 9.938 1.00 98.38 105 ASP A N 1
ATOM 859 C CA . ASP A 1 105 ? 4.595 14.911 9.396 1.00 98.38 105 ASP A CA 1
ATOM 860 C C . ASP A 1 105 ? 5.258 14.104 8.272 1.00 98.38 105 ASP A C 1
ATOM 862 O O . ASP A 1 105 ? 5.756 14.671 7.300 1.00 98.38 105 ASP A O 1
ATOM 866 N N . SER A 1 106 ? 5.311 12.775 8.408 1.00 98.25 106 SER A N 1
ATOM 867 C CA . SER A 1 106 ? 5.846 11.882 7.382 1.00 98.25 106 SER A CA 1
ATOM 868 C C . SER A 1 106 ? 5.051 11.977 6.090 1.00 98.25 106 SER A C 1
ATOM 870 O O . SER A 1 106 ? 5.664 12.112 5.036 1.00 98.25 106 SER A O 1
ATOM 872 N N . VAL A 1 107 ? 3.717 11.935 6.160 1.00 98.12 107 VAL A N 1
ATOM 873 C CA . VAL A 1 107 ? 2.842 12.027 4.980 1.00 98.12 107 VAL A CA 1
ATOM 874 C C . VAL A 1 107 ? 2.971 13.390 4.305 1.00 98.12 107 VAL A C 1
ATOM 876 O O . VAL A 1 107 ? 3.100 13.446 3.084 1.00 98.12 107 VAL A O 1
ATOM 879 N N . GLU A 1 108 ? 3.016 14.473 5.079 1.00 97.12 108 GLU A N 1
ATOM 880 C CA . GLU A 1 108 ? 3.175 15.839 4.559 1.00 97.12 108 GLU A CA 1
ATOM 881 C C . GLU A 1 108 ? 4.525 16.070 3.864 1.00 97.12 108 GLU A C 1
ATOM 883 O O . GLU A 1 108 ? 4.623 16.879 2.941 1.00 97.12 108 GLU A O 1
ATOM 888 N N . LYS A 1 109 ? 5.571 15.346 4.280 1.00 97.50 109 LYS A N 1
ATOM 889 C CA . LYS A 1 109 ? 6.917 15.422 3.691 1.00 97.50 109 LYS A CA 1
ATOM 890 C C . LYS A 1 109 ? 7.095 14.555 2.446 1.00 97.50 109 LYS A C 1
ATOM 892 O O . LYS A 1 109 ? 8.150 14.645 1.811 1.00 97.50 109 LYS A O 1
ATOM 897 N N . LEU A 1 110 ? 6.130 13.698 2.099 1.00 97.00 110 LEU A N 1
ATOM 898 C CA . LEU A 1 110 ? 6.265 12.833 0.927 1.00 97.00 110 LEU A CA 1
ATOM 899 C C . LEU A 1 110 ? 6.368 13.674 -0.358 1.00 97.00 110 LEU A C 1
ATOM 901 O O . LEU A 1 110 ? 5.675 14.684 -0.497 1.00 97.00 110 LEU A O 1
ATOM 905 N N . PRO A 1 111 ? 7.202 13.262 -1.331 1.00 95.25 111 PRO A N 1
ATOM 906 C CA . PRO A 1 111 ? 7.307 13.959 -2.606 1.00 95.25 111 PRO A CA 1
ATOM 907 C C . PRO A 1 111 ? 5.957 14.053 -3.327 1.00 95.25 111 PRO A C 1
ATOM 909 O O . PRO A 1 111 ? 5.231 13.064 -3.455 1.00 95.25 111 PRO A O 1
ATOM 912 N N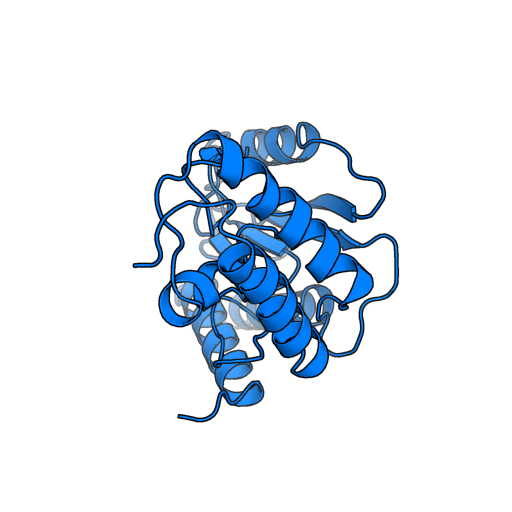 . SER A 1 112 ? 5.649 15.240 -3.851 1.00 93.81 112 SER A N 1
ATOM 913 C CA . SER A 1 112 ? 4.461 15.456 -4.681 1.00 93.81 112 SER A CA 1
ATOM 914 C C . SER A 1 112 ? 4.577 14.731 -6.024 1.00 93.81 112 SER A C 1
ATOM 916 O O . SER A 1 112 ? 5.664 14.618 -6.597 1.00 93.81 112 SER A O 1
ATOM 918 N N . HIS A 1 113 ? 3.445 14.266 -6.557 1.00 95.56 113 HIS A N 1
ATOM 919 C CA . HIS A 1 113 ? 3.385 13.605 -7.855 1.00 95.56 113 HIS A CA 1
ATOM 920 C C . HIS A 1 113 ? 2.129 14.022 -8.638 1.00 95.56 113 HIS A C 1
ATOM 922 O O . HIS A 1 113 ? 1.035 14.054 -8.083 1.00 95.56 113 HIS A O 1
ATOM 928 N N . PRO A 1 114 ? 2.213 14.266 -9.959 1.00 94.31 114 PRO A N 1
ATOM 929 C CA . PRO A 1 114 ? 1.074 14.763 -10.742 1.00 94.31 114 PRO A CA 1
ATOM 930 C C . PRO A 1 114 ? -0.062 13.746 -10.948 1.00 94.31 114 PRO A C 1
ATOM 932 O O . PRO A 1 114 ? -1.103 14.096 -11.497 1.00 94.31 114 PRO A O 1
ATOM 935 N N . LYS A 1 115 ? 0.144 12.472 -10.589 1.00 95.69 115 LYS A N 1
ATOM 936 C CA . LYS A 1 115 ? -0.832 11.384 -10.803 1.00 95.69 115 LYS A CA 1
ATOM 937 C C . LYS A 1 115 ? -1.459 10.829 -9.533 1.00 95.69 115 LYS A C 1
ATOM 939 O O . LYS A 1 115 ? -2.377 10.020 -9.640 1.00 95.69 115 LYS A O 1
ATOM 944 N N . PHE A 1 116 ? -0.967 11.221 -8.365 1.00 95.94 116 PHE A N 1
ATOM 945 C CA . PHE A 1 116 ? -1.532 10.779 -7.102 1.00 95.94 116 PHE A CA 1
ATOM 946 C C . PHE A 1 116 ? -1.159 11.730 -5.968 1.00 95.94 116 PHE A C 1
ATOM 948 O O . PHE A 1 116 ? -0.135 12.409 -6.019 1.00 95.94 116 PHE A O 1
ATOM 955 N N . THR A 1 117 ? -1.955 11.712 -4.912 1.00 97.19 117 THR A N 1
ATOM 956 C CA . THR A 1 117 ? -1.699 12.420 -3.660 1.00 97.19 117 THR A CA 1
ATOM 957 C C . THR A 1 117 ? -1.828 11.432 -2.515 1.00 97.19 117 THR A C 1
ATOM 959 O O . THR A 1 117 ? -2.681 10.549 -2.553 1.00 97.19 117 THR A O 1
ATOM 962 N N . ILE A 1 118 ? -0.959 11.537 -1.513 1.00 98.31 118 ILE A N 1
ATOM 963 C CA . ILE A 1 118 ? -1.064 10.722 -0.305 1.00 98.31 118 ILE A CA 1
ATOM 964 C C . ILE A 1 118 ? -1.636 11.611 0.790 1.00 98.31 118 ILE A C 1
ATOM 966 O O . ILE A 1 118 ? -1.089 12.673 1.074 1.00 98.31 118 ILE A O 1
ATOM 970 N N . THR A 1 119 ? -2.756 11.193 1.363 1.00 98.06 119 THR A N 1
ATOM 971 C CA . THR A 1 119 ? -3.473 11.927 2.404 1.00 98.06 119 THR A CA 1
ATOM 972 C C . THR A 1 119 ? -3.541 11.102 3.678 1.00 98.06 119 THR A C 1
ATOM 974 O O . THR A 1 119 ? -3.390 9.878 3.658 1.00 98.06 119 THR A O 1
ATOM 977 N N . ILE A 1 120 ? -3.746 11.779 4.803 1.00 98.44 120 ILE A N 1
ATOM 978 C CA . ILE A 1 120 ? -3.905 11.154 6.111 1.00 98.44 120 ILE A CA 1
ATOM 979 C C . ILE A 1 120 ? -5.095 11.770 6.840 1.00 98.44 120 ILE A C 1
ATOM 981 O O . ILE A 1 120 ? -5.326 12.976 6.754 1.00 98.44 120 ILE A O 1
ATOM 985 N N . ARG A 1 121 ? -5.852 10.944 7.563 1.00 97.62 121 ARG A N 1
ATOM 986 C CA . ARG A 1 121 ? -6.886 11.402 8.498 1.00 97.62 121 ARG A CA 1
ATOM 987 C C . ARG A 1 121 ? -6.981 10.495 9.717 1.00 97.62 121 ARG A C 1
ATOM 989 O O . ARG A 1 121 ? -6.763 9.289 9.612 1.00 97.62 121 ARG A O 1
ATOM 996 N N . GLU A 1 122 ? -7.355 11.067 10.854 1.00 97.81 122 GLU A N 1
ATOM 997 C CA . GLU A 1 122 ? -7.764 10.299 12.031 1.00 97.81 122 GLU A CA 1
ATOM 998 C C . GLU A 1 122 ? -9.180 9.746 11.833 1.00 97.81 122 GLU A C 1
ATOM 1000 O O . GLU A 1 122 ? -10.048 10.412 11.264 1.00 97.81 122 GLU A O 1
ATOM 1005 N N . LEU A 1 123 ? -9.401 8.506 12.266 1.00 97.12 123 LEU A N 1
ATOM 1006 C CA . LEU A 1 123 ? -10.713 7.873 12.288 1.00 97.12 123 LEU A CA 1
ATOM 1007 C C . LEU A 1 123 ? -11.316 7.978 13.687 1.00 97.12 123 LEU A C 1
ATOM 1009 O O . LEU A 1 123 ? -10.642 7.738 14.686 1.00 97.12 123 LEU A O 1
ATOM 1013 N N . GLU A 1 124 ? -12.617 8.253 13.751 1.00 94.69 124 GLU A N 1
ATOM 1014 C CA . GLU A 1 124 ? -13.364 8.268 15.015 1.00 94.69 124 GLU A CA 1
ATOM 1015 C C . GLU A 1 124 ? -13.428 6.873 15.656 1.00 94.69 124 GLU A C 1
ATOM 1017 O O . GLU A 1 124 ? -13.406 6.726 16.879 1.00 94.69 124 GLU A O 1
ATOM 1022 N N . THR A 1 125 ? -13.481 5.831 14.821 1.00 94.88 125 THR A N 1
ATOM 1023 C CA . THR A 1 125 ? -13.518 4.440 15.277 1.00 94.88 125 THR A CA 1
ATOM 1024 C C . THR A 1 125 ? -12.125 3.983 15.691 1.00 94.88 125 THR A C 1
ATOM 1026 O O . THR A 1 125 ? -11.212 3.908 14.868 1.00 94.88 125 THR A O 1
ATOM 1029 N N . ARG A 1 126 ? -11.980 3.626 16.969 1.00 93.31 126 ARG A N 1
ATOM 1030 C CA . ARG A 1 126 ? -10.754 3.040 17.519 1.00 93.31 126 ARG A CA 1
ATOM 1031 C C . ARG A 1 126 ? -10.605 1.593 17.041 1.00 93.31 126 ARG A C 1
ATOM 1033 O O . ARG A 1 126 ? -11.570 0.831 17.019 1.00 93.31 126 ARG A O 1
ATOM 1040 N N . MET A 1 127 ? -9.387 1.215 16.679 1.00 96.00 127 MET A N 1
ATOM 1041 C CA . MET A 1 127 ? -9.011 -0.126 16.234 1.00 96.00 127 MET A CA 1
ATOM 1042 C C . MET A 1 127 ? -7.768 -0.597 16.988 1.00 96.00 127 MET A C 1
ATOM 1044 O O . MET A 1 127 ? -7.062 0.209 17.579 1.00 96.00 127 MET A O 1
ATOM 1048 N N . TYR A 1 128 ? -7.501 -1.900 16.957 1.00 96.88 128 TYR A N 1
ATOM 1049 C CA . TYR A 1 128 ? -6.408 -2.619 17.617 1.00 96.88 128 TYR A CA 1
ATOM 1050 C C . TYR A 1 128 ? -6.457 -2.604 19.153 1.00 96.88 128 TYR A C 1
ATOM 1052 O O . TYR A 1 128 ? -6.451 -3.665 19.773 1.00 96.88 128 TYR A O 1
ATOM 1060 N N . PHE A 1 129 ? -6.539 -1.428 19.773 1.00 94.25 129 PHE A N 1
ATOM 1061 C CA . PHE A 1 129 ? -6.605 -1.262 21.222 1.00 94.25 129 PHE A CA 1
ATOM 1062 C C . PHE A 1 129 ? -7.211 0.099 21.599 1.00 94.25 129 PHE A C 1
ATOM 1064 O O . PHE A 1 129 ? -7.028 1.085 20.884 1.00 94.25 129 PHE A O 1
ATOM 1071 N N . GLU A 1 130 ? -7.894 0.180 22.745 1.00 90.56 130 GLU A N 1
ATOM 1072 C CA . GLU A 1 130 ? -8.584 1.403 23.195 1.00 90.56 130 GLU A CA 1
ATOM 1073 C C . GLU A 1 130 ? -7.622 2.582 23.405 1.00 90.56 130 GLU A C 1
ATOM 1075 O O . GLU A 1 130 ? -7.932 3.721 23.068 1.00 90.56 130 GLU A O 1
ATOM 1080 N N . GLY A 1 131 ? -6.400 2.299 23.859 1.00 93.88 131 GLY A N 1
ATOM 1081 C CA . GLY A 1 131 ? -5.339 3.288 24.029 1.00 93.88 131 GLY A CA 1
ATOM 1082 C C . GLY A 1 131 ? -4.608 3.696 22.746 1.00 93.88 131 GLY A C 1
ATOM 1083 O O . GLY A 1 131 ? -3.515 4.246 22.853 1.00 93.88 131 GLY A O 1
ATOM 1084 N N . THR A 1 132 ? -5.138 3.449 21.545 1.00 96.50 132 THR A N 1
ATOM 1085 C CA . THR A 1 132 ? -4.487 3.831 20.273 1.00 96.50 132 THR A CA 1
ATOM 1086 C C . THR A 1 132 ? -5.292 4.848 19.481 1.00 96.50 132 THR A C 1
ATOM 1088 O O . THR A 1 132 ? -6.518 4.894 19.571 1.00 96.50 132 THR A O 1
ATOM 1091 N N . THR A 1 133 ? -4.608 5.655 18.673 1.00 97.62 133 THR A N 1
ATOM 1092 C CA . THR A 1 133 ? -5.235 6.530 17.675 1.00 97.62 133 THR A CA 1
ATOM 1093 C C . THR A 1 133 ? -5.199 5.852 16.321 1.00 97.62 133 THR A C 1
ATOM 1095 O O . THR A 1 133 ? -4.138 5.445 15.865 1.00 97.62 133 THR A O 1
ATOM 1098 N N . THR A 1 134 ? -6.358 5.715 15.677 1.00 98.19 134 THR A N 1
ATOM 1099 C CA . THR A 1 134 ? -6.465 5.041 14.380 1.00 98.19 134 THR A CA 1
ATOM 1100 C C . THR A 1 134 ? -6.330 6.064 13.263 1.00 98.19 134 THR A C 1
ATOM 1102 O O . THR A 1 134 ? -7.160 6.960 13.129 1.00 98.19 134 THR A O 1
ATOM 1105 N N . LEU A 1 135 ? -5.278 5.932 12.460 1.00 98.56 135 LEU A N 1
ATOM 1106 C CA . LEU A 1 135 ? -5.005 6.801 11.319 1.00 98.56 135 LEU A CA 1
ATOM 1107 C C . LEU A 1 135 ? -5.210 6.024 10.021 1.00 98.56 135 LEU A C 1
ATOM 1109 O O . LEU A 1 135 ? -4.735 4.895 9.881 1.00 98.56 135 LEU A O 1
ATOM 1113 N N . LEU A 1 136 ? -5.886 6.654 9.065 1.00 98.69 136 LEU A N 1
ATOM 1114 C CA . LEU A 1 136 ? -6.033 6.173 7.699 1.00 98.69 136 LEU A CA 1
ATOM 1115 C C . LEU A 1 136 ? -5.118 6.984 6.787 1.00 98.69 136 LEU A C 1
ATOM 1117 O O . LEU A 1 136 ? -5.321 8.187 6.630 1.00 98.69 136 LEU A O 1
ATOM 1121 N N . VAL A 1 137 ? -4.157 6.315 6.157 1.00 98.69 137 VAL A N 1
ATOM 1122 C CA . VAL A 1 137 ? -3.345 6.879 5.076 1.00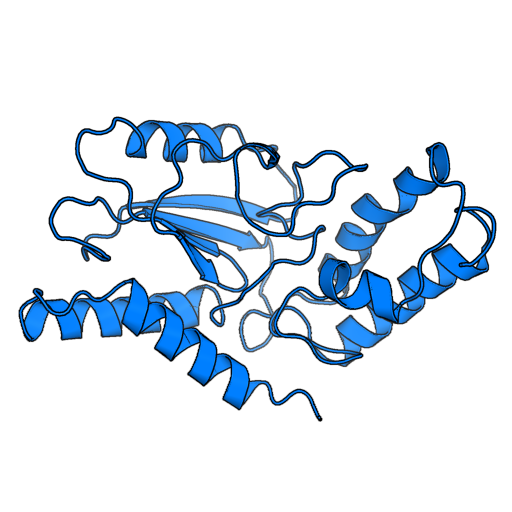 98.69 137 VAL A CA 1
ATOM 1123 C C . VAL A 1 137 ? -3.880 6.363 3.749 1.00 98.69 137 VAL A C 1
ATOM 1125 O O . VAL A 1 137 ? -4.071 5.159 3.578 1.00 98.69 137 VAL A O 1
ATOM 1128 N N . LYS A 1 138 ? -4.117 7.262 2.799 1.00 98.12 138 LYS A N 1
ATOM 1129 C CA . LYS A 1 138 ? -4.745 6.953 1.515 1.00 98.12 138 LYS A CA 1
ATOM 1130 C C . LYS A 1 138 ? -3.902 7.466 0.361 1.00 98.12 138 LYS A C 1
ATOM 1132 O O . LYS A 1 138 ? -3.402 8.581 0.406 1.00 98.12 138 LYS A O 1
ATOM 1137 N N . CYS A 1 139 ? -3.783 6.660 -0.686 1.00 97.75 139 CYS A N 1
ATOM 1138 C CA . CYS A 1 139 ? -3.311 7.089 -1.991 1.00 97.75 139 CYS A CA 1
ATOM 1139 C C . CYS A 1 139 ? -4.518 7.436 -2.869 1.00 97.75 139 CYS A C 1
ATOM 1141 O O . CYS A 1 139 ? -5.339 6.581 -3.202 1.00 97.75 139 CYS A O 1
ATOM 1143 N N . GLU A 1 140 ? -4.632 8.707 -3.231 1.00 95.31 140 GLU A N 1
ATOM 1144 C CA . GLU A 1 140 ? -5.679 9.239 -4.092 1.00 95.31 140 GLU A CA 1
ATOM 1145 C C . GLU A 1 140 ? -5.119 9.458 -5.488 1.00 95.31 140 GLU A C 1
ATOM 1147 O O . GLU A 1 140 ? -4.266 10.314 -5.703 1.00 95.31 140 GLU A O 1
ATOM 1152 N N . TRP A 1 141 ? -5.589 8.673 -6.450 1.00 94.88 141 TRP A N 1
ATOM 1153 C CA . TRP A 1 141 ? -5.176 8.806 -7.841 1.00 94.88 141 TRP A CA 1
ATOM 1154 C C . TRP A 1 141 ? -5.866 9.998 -8.502 1.00 94.88 141 TRP A C 1
ATOM 1156 O O . TRP A 1 141 ? -7.032 10.282 -8.241 1.00 94.88 141 TRP A O 1
ATOM 1166 N N . SER A 1 142 ? -5.175 10.671 -9.424 1.00 88.38 142 SER A N 1
ATOM 1167 C CA . SER A 1 142 ? -5.697 11.852 -10.131 1.00 88.38 142 SER A CA 1
ATOM 1168 C C . SER A 1 142 ? -6.852 11.546 -11.102 1.00 88.38 142 SER A C 1
ATOM 1170 O O . SER A 1 142 ? -7.296 12.432 -11.827 1.00 88.38 142 SER A O 1
ATOM 1172 N N . GLY A 1 143 ? -7.280 10.290 -11.210 1.00 82.81 143 GLY A N 1
ATOM 1173 C CA . GLY A 1 143 ? -8.340 9.835 -12.101 1.00 82.81 143 GLY A CA 1
ATOM 1174 C C . GLY A 1 143 ? -9.106 8.669 -11.486 1.00 82.81 143 GLY A C 1
ATOM 1175 O O . GLY A 1 143 ? -8.690 8.098 -10.480 1.00 82.81 143 GLY A O 1
ATOM 1176 N N . THR A 1 144 ? -10.234 8.315 -12.094 1.00 83.00 144 THR A N 1
ATOM 1177 C CA . THR A 1 144 ? -11.083 7.226 -11.606 1.00 83.00 144 THR A CA 1
ATOM 1178 C C . THR A 1 144 ? -10.404 5.878 -11.813 1.00 83.00 144 THR A C 1
ATOM 1180 O O . THR A 1 144 ? -9.973 5.554 -12.923 1.00 83.00 144 THR A O 1
ATOM 1183 N N . LEU A 1 145 ? -10.333 5.082 -10.748 1.00 87.06 145 LEU A N 1
ATOM 1184 C CA . LEU A 1 145 ? -9.876 3.705 -10.846 1.00 87.06 145 LEU A CA 1
ATOM 1185 C C . LEU A 1 145 ? -10.985 2.798 -11.410 1.00 87.06 145 LEU A C 1
ATOM 1187 O O . LEU A 1 145 ? -12.167 3.019 -11.130 1.00 87.06 145 LEU A O 1
ATOM 1191 N N . PRO A 1 146 ? -10.619 1.770 -12.193 1.00 77.88 146 PRO A N 1
ATOM 1192 C CA . PRO A 1 146 ? -11.499 0.664 -12.557 1.00 77.88 146 PRO A CA 1
ATOM 1193 C C . PRO A 1 146 ? -12.128 -0.068 -11.357 1.00 77.88 146 PRO A C 1
ATOM 1195 O O . PRO A 1 146 ? -11.880 0.235 -10.187 1.00 77.88 146 PRO A O 1
ATOM 1198 N N . ALA A 1 147 ? -12.943 -1.082 -11.662 1.00 72.25 147 ALA A N 1
ATOM 1199 C CA . ALA A 1 147 ? -13.586 -1.933 -10.663 1.00 72.25 147 ALA A CA 1
ATOM 1200 C C . ALA A 1 147 ? -12.598 -2.438 -9.589 1.00 72.25 147 ALA A C 1
ATOM 1202 O O . ALA A 1 147 ? -11.431 -2.710 -9.865 1.00 72.25 147 ALA A O 1
ATOM 1203 N N . HIS A 1 148 ? -13.089 -2.569 -8.352 1.00 73.06 148 HIS A N 1
ATOM 1204 C CA . HIS A 1 148 ? -12.314 -3.017 -7.184 1.00 73.06 148 HIS A CA 1
ATOM 1205 C C . HIS A 1 148 ? -11.097 -2.149 -6.819 1.00 73.06 148 HIS A C 1
ATOM 1207 O O . HIS A 1 148 ? -10.232 -2.614 -6.080 1.00 73.06 148 HIS A O 1
ATOM 1213 N N . GLN A 1 149 ? -11.044 -0.895 -7.286 1.00 88.19 149 GLN A N 1
ATOM 1214 C CA . GLN A 1 149 ? -9.927 0.022 -7.034 1.00 88.19 149 GLN A CA 1
ATOM 1215 C C . GLN A 1 149 ? -8.586 -0.509 -7.578 1.00 88.19 149 GLN A C 1
ATOM 1217 O O . GLN A 1 149 ? -7.522 -0.210 -7.033 1.00 88.19 149 GLN A O 1
ATOM 1222 N N . GLN A 1 150 ? -8.628 -1.314 -8.645 1.00 92.56 150 GLN A N 1
ATOM 1223 C CA . GLN A 1 150 ? -7.421 -1.794 -9.317 1.00 92.56 150 GLN A CA 1
ATOM 1224 C C . GLN A 1 150 ? -6.736 -0.659 -10.082 1.00 92.56 150 GLN A C 1
ATOM 1226 O O . GLN A 1 150 ? -7.380 0.240 -10.617 1.00 92.56 150 GLN A O 1
ATOM 1231 N N . ILE A 1 151 ? -5.412 -0.710 -10.161 1.00 95.25 151 ILE A N 1
ATOM 1232 C CA . ILE A 1 151 ? -4.574 0.299 -10.795 1.00 95.25 151 ILE A CA 1
ATOM 1233 C C . ILE A 1 151 ? -4.506 -0.000 -12.300 1.00 95.25 151 ILE A C 1
ATOM 1235 O O . ILE A 1 151 ? -4.047 -1.076 -12.696 1.00 95.25 151 ILE A O 1
ATOM 1239 N N . PRO A 1 152 ? -4.940 0.928 -13.170 1.00 94.69 152 PRO A N 1
ATOM 1240 C CA . PRO A 1 152 ? -4.967 0.694 -14.604 1.00 94.69 152 PRO A CA 1
ATOM 1241 C C . PRO A 1 152 ? -3.558 0.638 -15.201 1.00 94.69 152 PRO A C 1
ATOM 1243 O O . PRO A 1 152 ? -2.622 1.301 -14.744 1.00 94.69 152 PRO A O 1
ATOM 1246 N N . LYS A 1 153 ? -3.442 -0.071 -16.327 1.00 95.25 153 LYS A N 1
ATOM 1247 C CA . LYS A 1 153 ? -2.235 -0.171 -17.163 1.00 95.25 153 LYS A CA 1
ATOM 1248 C C . LYS A 1 153 ? -1.529 1.162 -17.433 1.00 95.25 153 LYS A C 1
ATOM 1250 O O . LYS A 1 153 ? -0.302 1.212 -17.414 1.00 95.25 153 LYS A O 1
ATOM 1255 N N . SER A 1 154 ? -2.291 2.233 -17.662 1.00 94.44 154 SER A N 1
ATOM 1256 C CA . SER A 1 154 ? -1.773 3.582 -17.937 1.00 94.44 154 SER A CA 1
ATOM 1257 C C . SER A 1 154 ? -1.038 4.227 -16.756 1.00 94.44 154 SER A C 1
ATOM 1259 O O . SER A 1 154 ? -0.291 5.179 -16.967 1.00 94.44 154 SER A O 1
ATOM 1261 N N . LEU A 1 155 ? -1.229 3.718 -15.536 1.00 95.88 155 LEU A N 1
ATOM 1262 C CA . LEU A 1 155 ? -0.524 4.150 -14.329 1.00 95.88 155 LEU A CA 1
ATOM 1263 C C . LEU A 1 155 ? 0.534 3.128 -13.905 1.00 95.88 155 LEU A C 1
ATOM 1265 O O . LEU A 1 155 ? 1.673 3.508 -13.644 1.00 95.88 155 LEU A O 1
ATOM 1269 N N . ALA A 1 156 ? 0.186 1.838 -13.900 1.00 96.88 156 ALA A N 1
ATOM 1270 C CA . ALA A 1 156 ? 1.072 0.781 -13.420 1.00 96.88 156 ALA A CA 1
ATOM 1271 C C . ALA A 1 156 ? 2.351 0.640 -14.265 1.00 96.88 156 ALA A C 1
ATOM 1273 O O . ALA A 1 156 ? 3.440 0.549 -13.706 1.00 96.88 156 ALA A O 1
ATOM 1274 N N . ILE A 1 157 ? 2.251 0.659 -15.605 1.00 97.94 157 ILE A N 1
ATOM 1275 C CA . ILE A 1 157 ? 3.434 0.492 -16.470 1.00 97.94 157 ILE A CA 1
ATOM 1276 C C . ILE A 1 157 ? 4.430 1.645 -16.296 1.00 97.94 157 ILE A C 1
ATOM 1278 O O . ILE A 1 157 ? 5.594 1.352 -16.029 1.00 97.94 157 ILE A O 1
ATOM 1282 N N . PRO A 1 158 ? 4.040 2.933 -16.416 1.00 97.38 158 PRO A N 1
ATOM 1283 C CA . PRO A 1 158 ? 4.997 4.021 -16.238 1.00 97.38 158 PRO A CA 1
ATOM 1284 C C . PRO A 1 158 ? 5.650 4.029 -14.854 1.00 97.38 158 PRO A C 1
ATOM 1286 O O . PRO A 1 158 ? 6.847 4.278 -14.764 1.00 97.38 158 PRO A O 1
ATOM 1289 N N . LEU A 1 159 ? 4.895 3.729 -13.791 1.00 97.19 159 LEU A N 1
ATOM 1290 C CA . LEU A 1 159 ? 5.444 3.660 -12.434 1.00 97.19 159 LEU A CA 1
ATOM 1291 C C . LEU A 1 159 ? 6.441 2.509 -12.279 1.00 97.19 159 LEU A C 1
ATOM 1293 O O . LEU A 1 159 ? 7.517 2.715 -11.725 1.00 97.19 159 LEU A O 1
ATOM 1297 N N . MET A 1 160 ? 6.120 1.327 -12.811 1.00 97.62 160 MET A N 1
ATOM 1298 C CA . MET A 1 160 ? 7.046 0.194 -12.826 1.00 97.62 160 MET A CA 1
ATOM 1299 C C . MET A 1 160 ? 8.324 0.539 -13.597 1.00 97.62 160 MET A C 1
ATOM 1301 O O . MET A 1 160 ? 9.419 0.350 -13.083 1.00 97.62 160 MET A O 1
ATOM 1305 N N . LEU A 1 161 ? 8.211 1.136 -14.786 1.00 97.50 161 LEU A N 1
ATOM 1306 C CA . LEU A 1 161 ? 9.375 1.523 -15.589 1.00 97.50 161 LEU A CA 1
ATOM 1307 C C . LEU A 1 161 ? 10.246 2.583 -14.901 1.00 97.50 161 LEU A C 1
ATOM 1309 O O . LEU A 1 161 ? 11.468 2.500 -14.979 1.00 97.50 161 LEU A O 1
ATOM 1313 N N . GLN A 1 162 ? 9.641 3.556 -14.209 1.00 95.56 162 GLN A N 1
ATOM 1314 C CA . GLN A 1 162 ? 10.376 4.544 -13.408 1.00 95.56 162 GLN A CA 1
ATOM 1315 C C . GLN A 1 162 ? 11.228 3.891 -12.313 1.00 95.56 162 GLN A C 1
ATOM 1317 O O . GLN A 1 162 ? 12.261 4.448 -11.951 1.00 95.56 162 GLN A O 1
ATOM 1322 N N . GLN A 1 163 ? 10.797 2.737 -11.801 1.00 93.50 163 GLN A N 1
ATOM 1323 C CA . GLN A 1 163 ? 11.507 1.996 -10.766 1.00 93.50 163 GLN A CA 1
ATOM 1324 C C . GLN A 1 163 ? 12.569 1.053 -11.342 1.00 93.50 163 GLN A C 1
ATOM 1326 O O . GLN A 1 163 ? 13.685 0.999 -10.829 1.00 93.50 163 GLN A O 1
ATOM 1331 N N . GLU A 1 164 ? 12.233 0.325 -12.407 1.00 95.25 164 GLU A N 1
ATOM 1332 C CA . GLU A 1 164 ? 13.064 -0.765 -12.924 1.00 95.25 164 GLU A CA 1
ATOM 1333 C C . GLU A 1 164 ? 14.131 -0.296 -13.916 1.00 95.25 164 GLU A C 1
ATOM 1335 O O . GLU A 1 164 ? 15.222 -0.864 -13.944 1.00 95.25 164 GLU A O 1
ATOM 1340 N N . ILE A 1 165 ? 13.867 0.739 -14.727 1.00 95.88 165 ILE A N 1
ATOM 1341 C CA . ILE A 1 165 ? 14.851 1.217 -15.711 1.00 95.88 165 ILE A CA 1
ATOM 1342 C C . ILE A 1 165 ? 16.163 1.606 -15.022 1.00 95.88 165 ILE A C 1
ATOM 1344 O O . ILE A 1 165 ? 17.174 1.033 -15.412 1.00 95.88 165 ILE A O 1
ATOM 1348 N N . PRO A 1 166 ? 16.198 2.474 -13.987 1.00 95.12 166 PRO A N 1
ATOM 1349 C CA . PRO A 1 166 ? 17.454 2.936 -13.387 1.00 95.12 166 PRO A CA 1
ATOM 1350 C C . PRO A 1 166 ? 18.412 1.821 -12.943 1.00 95.12 166 PRO A C 1
ATOM 1352 O O . PRO A 1 166 ? 19.617 2.044 -12.890 1.00 95.12 166 PRO A O 1
ATOM 1355 N N . ALA A 1 167 ? 17.909 0.609 -12.680 1.00 93.81 167 ALA A N 1
ATOM 1356 C CA . ALA A 1 167 ? 18.736 -0.510 -12.250 1.00 93.81 167 ALA A CA 1
ATOM 1357 C C . ALA A 1 167 ? 19.830 -0.925 -13.244 1.00 93.81 167 ALA A C 1
ATOM 1359 O O . ALA A 1 167 ? 20.816 -1.519 -12.809 1.00 93.81 167 ALA A O 1
ATOM 1360 N N . TRP A 1 168 ? 19.733 -0.568 -14.531 1.00 94.31 168 TRP A N 1
ATOM 1361 C CA . TRP A 1 168 ? 20.802 -0.827 -15.510 1.00 94.31 168 TRP A CA 1
ATOM 1362 C C . TRP A 1 168 ? 22.148 -0.198 -15.114 1.00 94.31 168 TRP A C 1
ATOM 1364 O O . TRP A 1 168 ? 23.197 -0.710 -15.489 1.00 94.31 168 TRP A O 1
ATOM 1374 N N . GLU A 1 169 ? 22.137 0.878 -14.321 1.00 95.06 169 GLU A N 1
ATOM 1375 C CA . GLU A 1 169 ? 23.355 1.581 -13.902 1.00 95.06 169 GLU A CA 1
ATOM 1376 C C . GLU A 1 169 ? 24.218 0.772 -12.916 1.00 95.06 169 GLU A C 1
ATOM 1378 O O . GLU A 1 169 ? 25.399 1.073 -12.735 1.00 95.06 169 GLU A O 1
ATOM 1383 N N . TRP A 1 170 ? 23.653 -0.239 -12.244 1.00 94.12 170 TRP A N 1
ATOM 1384 C CA . TRP A 1 170 ? 24.373 -1.040 -11.241 1.00 94.12 170 TRP A CA 1
ATOM 1385 C C . TRP A 1 170 ? 24.115 -2.544 -11.306 1.00 94.12 170 TRP A C 1
ATOM 1387 O O . TRP A 1 170 ? 24.829 -3.306 -10.649 1.00 94.12 170 TRP A O 1
ATOM 1397 N N . ALA A 1 171 ? 23.090 -2.987 -12.028 1.00 93.12 171 ALA A N 1
ATOM 1398 C CA . ALA A 1 171 ? 22.809 -4.399 -12.200 1.00 93.12 171 ALA A CA 1
ATOM 1399 C C . ALA A 1 171 ? 23.907 -5.056 -13.043 1.00 93.12 171 ALA A C 1
ATOM 1401 O O . ALA A 1 171 ? 24.360 -4.523 -14.051 1.00 93.12 171 ALA A O 1
ATOM 1402 N N . VAL A 1 172 ? 24.330 -6.239 -12.606 1.00 92.25 172 VAL A N 1
ATOM 1403 C CA . VAL A 1 172 ? 25.265 -7.097 -13.351 1.00 92.25 172 VAL A CA 1
ATOM 1404 C C . VAL A 1 172 ? 24.584 -8.353 -13.889 1.00 92.25 172 VAL A C 1
ATOM 1406 O O . VAL A 1 172 ? 25.180 -9.081 -14.688 1.00 92.25 172 VAL A O 1
ATOM 1409 N N . ARG A 1 173 ? 23.355 -8.620 -13.426 1.00 92.00 173 ARG A N 1
ATOM 1410 C CA . ARG A 1 173 ? 22.498 -9.709 -13.884 1.00 92.00 173 ARG A CA 1
ATOM 1411 C C . ARG A 1 173 ? 21.029 -9.305 -13.896 1.00 92.00 173 ARG A C 1
ATOM 1413 O O . ARG A 1 173 ? 20.610 -8.485 -13.078 1.00 92.00 173 ARG A O 1
ATOM 1420 N N . SER A 1 174 ? 20.254 -9.918 -14.787 1.00 93.06 174 SER A N 1
ATOM 1421 C CA . SER A 1 174 ? 18.792 -9.833 -14.779 1.00 93.06 174 SER A CA 1
ATOM 1422 C C . SER A 1 174 ? 18.167 -10.945 -13.941 1.00 93.06 174 SER A C 1
ATOM 1424 O O . SER A 1 174 ? 18.677 -12.064 -13.881 1.00 93.06 174 SER A O 1
ATOM 1426 N N . GLU A 1 175 ? 17.031 -10.634 -13.319 1.00 93.50 175 GLU A N 1
ATOM 1427 C CA . GLU A 1 175 ? 16.217 -11.599 -12.587 1.00 93.50 175 GLU A CA 1
ATOM 1428 C C . GLU A 1 175 ? 15.083 -12.152 -13.456 1.00 93.50 175 GLU A C 1
ATOM 1430 O O . GLU A 1 175 ? 14.583 -11.512 -14.383 1.00 93.50 175 GLU A O 1
ATOM 1435 N N . SER A 1 176 ? 14.649 -13.373 -13.149 1.00 93.75 176 SER A N 1
ATOM 1436 C CA . SER A 1 176 ? 13.517 -13.976 -13.851 1.00 93.75 176 SER A CA 1
ATOM 1437 C C . SER A 1 176 ? 12.193 -13.314 -13.450 1.00 93.75 176 SER A C 1
ATOM 1439 O O . SER A 1 176 ? 12.023 -12.843 -12.322 1.00 93.75 176 SER A O 1
ATOM 1441 N N . TRP A 1 177 ? 11.183 -13.382 -14.326 1.00 94.19 177 TRP A N 1
ATOM 1442 C CA . TRP A 1 177 ? 9.814 -12.996 -13.959 1.00 94.19 177 TRP A CA 1
ATOM 1443 C C . TRP A 1 177 ? 9.322 -13.723 -12.701 1.00 94.19 177 TRP A C 1
ATOM 1445 O O . TRP A 1 177 ? 8.636 -13.135 -11.874 1.00 94.19 177 TRP A O 1
ATOM 1455 N N . THR A 1 178 ? 9.660 -15.003 -12.540 1.00 92.12 178 THR A N 1
ATOM 1456 C CA . THR A 1 178 ? 9.218 -15.796 -11.385 1.00 92.12 178 THR A CA 1
ATOM 1457 C C . THR A 1 178 ? 9.763 -15.232 -10.072 1.00 92.12 178 THR A C 1
ATOM 1459 O O . THR A 1 178 ? 9.042 -15.250 -9.073 1.00 92.12 178 THR A O 1
ATOM 1462 N N . THR A 1 179 ? 10.987 -14.693 -10.093 1.00 92.81 179 THR A N 1
ATOM 1463 C CA . THR A 1 179 ? 11.598 -13.976 -8.965 1.00 92.81 179 THR A CA 1
ATOM 1464 C C . THR A 1 179 ? 10.906 -12.630 -8.743 1.00 92.81 179 THR A C 1
ATOM 1466 O O . THR A 1 179 ? 10.475 -12.322 -7.634 1.00 92.81 179 THR A O 1
ATOM 1469 N N . MET A 1 180 ? 10.739 -11.842 -9.809 1.00 94.62 180 MET A N 1
ATOM 1470 C CA . MET A 1 180 ? 10.305 -10.444 -9.704 1.00 94.62 180 MET A CA 1
ATOM 1471 C C . MET A 1 180 ? 8.793 -10.235 -9.618 1.00 94.62 180 MET A C 1
ATOM 1473 O O . MET A 1 180 ? 8.349 -9.156 -9.230 1.00 94.62 180 MET A O 1
ATOM 1477 N N . GLN A 1 181 ? 7.975 -11.239 -9.938 1.00 94.81 181 GLN A N 1
ATOM 1478 C CA . GLN A 1 181 ? 6.519 -11.076 -10.024 1.00 94.81 181 GLN A CA 1
ATOM 1479 C C . GLN A 1 181 ? 5.896 -10.527 -8.737 1.00 94.81 181 GLN A C 1
ATOM 1481 O O . GLN A 1 181 ? 4.945 -9.764 -8.832 1.00 94.81 181 GLN A O 1
ATOM 1486 N N . ARG A 1 182 ? 6.423 -10.864 -7.549 1.00 94.56 182 ARG A N 1
ATOM 1487 C CA . ARG A 1 182 ? 5.905 -10.333 -6.275 1.00 94.56 182 ARG A CA 1
ATOM 1488 C C . ARG A 1 182 ? 6.211 -8.845 -6.120 1.00 94.56 182 ARG A C 1
ATOM 1490 O O . ARG A 1 182 ? 5.315 -8.080 -5.796 1.00 94.56 182 ARG A O 1
ATOM 1497 N N . TYR A 1 183 ? 7.425 -8.417 -6.463 1.00 95.75 183 TYR A N 1
ATOM 1498 C CA . TYR A 1 183 ? 7.810 -7.001 -6.459 1.00 95.75 183 TYR A CA 1
ATOM 1499 C C . TYR A 1 183 ? 7.042 -6.181 -7.505 1.00 95.75 183 TYR A C 1
ATOM 1501 O O . TYR A 1 183 ? 6.763 -5.007 -7.287 1.00 95.75 183 TYR A O 1
ATOM 1509 N N . ILE A 1 184 ? 6.655 -6.794 -8.627 1.00 97.00 184 ILE A N 1
ATOM 1510 C CA . ILE A 1 184 ? 5.952 -6.105 -9.718 1.00 97.00 184 ILE A CA 1
ATOM 1511 C C . ILE A 1 184 ? 4.426 -6.143 -9.553 1.00 97.00 184 ILE A C 1
ATOM 1513 O O . ILE A 1 184 ? 3.749 -5.197 -9.952 1.00 97.00 184 ILE A O 1
ATOM 1517 N N . LEU A 1 185 ? 3.853 -7.212 -9.001 1.00 97.12 185 LEU A N 1
ATOM 1518 C CA . LEU A 1 185 ? 2.400 -7.375 -8.866 1.00 97.12 185 LEU A CA 1
ATOM 1519 C C . LEU A 1 185 ? 1.884 -7.131 -7.443 1.00 97.12 185 LEU A C 1
ATOM 1521 O O . LEU A 1 185 ? 0.673 -6.966 -7.281 1.00 97.12 185 LEU A O 1
ATOM 1525 N N . GLY A 1 186 ? 2.757 -7.097 -6.436 1.00 96.62 186 GLY A N 1
ATOM 1526 C CA . GLY A 1 186 ? 2.385 -7.129 -5.021 1.00 96.62 186 GLY A CA 1
ATOM 1527 C C . GLY A 1 186 ? 1.896 -8.510 -4.577 1.00 96.62 186 GLY A C 1
ATOM 1528 O O . GLY A 1 186 ? 1.915 -9.475 -5.344 1.00 96.62 186 GLY A O 1
ATOM 1529 N N . GLU A 1 187 ? 1.408 -8.609 -3.342 1.00 95.31 187 GLU A N 1
ATOM 1530 C CA . GLU A 1 187 ? 0.876 -9.849 -2.772 1.00 95.31 187 GLU A CA 1
ATOM 1531 C C . GLU A 1 187 ? -0.482 -9.605 -2.092 1.00 95.31 187 GLU A C 1
ATOM 1533 O O . GLU A 1 187 ? -0.617 -8.655 -1.316 1.00 95.31 187 GLU A O 1
ATOM 1538 N N . PRO A 1 188 ? -1.502 -10.453 -2.326 1.00 92.88 188 PRO A N 1
ATOM 1539 C CA . PRO A 1 188 ? -1.474 -11.709 -3.078 1.00 92.88 188 PRO A CA 1
ATOM 1540 C C . PRO A 1 188 ? -1.545 -11.530 -4.601 1.00 92.88 188 PRO A C 1
ATOM 1542 O O . PRO A 1 188 ? -2.288 -10.693 -5.121 1.00 92.88 188 PRO A O 1
ATOM 1545 N N . CYS A 1 189 ? -0.809 -12.380 -5.323 1.00 89.00 189 CYS A N 1
ATOM 1546 C CA . CYS A 1 189 ? -0.783 -12.404 -6.783 1.00 89.00 189 CYS A CA 1
ATOM 1547 C C . CYS A 1 189 ? -0.839 -13.824 -7.362 1.00 89.00 189 CYS A C 1
ATOM 1549 O O . CYS A 1 189 ? -0.445 -14.812 -6.742 1.00 89.00 189 CYS A O 1
ATOM 1551 N N . GLY A 1 190 ? -1.318 -13.913 -8.599 1.00 85.75 190 GLY A N 1
ATOM 1552 C CA . GLY A 1 190 ? -1.054 -15.027 -9.500 1.00 85.75 190 GLY A CA 1
ATOM 1553 C C . GLY A 1 190 ? 0.127 -14.729 -10.417 1.00 85.75 190 GLY A C 1
ATOM 1554 O O . GLY A 1 190 ? 0.834 -13.744 -10.259 1.00 85.75 190 GLY A O 1
ATOM 1555 N N . ASN A 1 191 ? 0.292 -15.545 -11.457 1.00 80.81 191 ASN A N 1
ATOM 1556 C CA . ASN A 1 191 ? 1.378 -15.366 -12.431 1.00 80.81 191 ASN A CA 1
ATOM 1557 C C . ASN A 1 191 ? 1.194 -14.116 -13.329 1.00 80.81 191 ASN A C 1
ATOM 1559 O O . ASN A 1 191 ? 2.110 -13.735 -14.054 1.00 80.81 191 ASN A O 1
ATOM 1563 N N . ARG A 1 192 ? -0.021 -13.543 -13.390 1.00 84.88 192 ARG A N 1
ATOM 1564 C CA . ARG A 1 192 ? -0.412 -12.502 -14.370 1.00 84.88 192 ARG A CA 1
ATOM 1565 C C . ARG A 1 192 ? -1.449 -11.494 -13.852 1.00 84.88 192 ARG A C 1
ATOM 1567 O O . ARG A 1 192 ? -2.005 -10.758 -14.653 1.00 84.88 192 ARG A O 1
ATOM 1574 N N . SER A 1 193 ? -1.766 -11.504 -12.564 1.00 87.81 193 SER A N 1
ATOM 1575 C CA . SER A 1 193 ? -2.790 -10.641 -11.957 1.00 87.81 193 SER A CA 1
ATOM 1576 C C . SER A 1 193 ? -2.580 -10.587 -10.448 1.00 87.81 193 SER A C 1
ATOM 1578 O O . SER A 1 193 ? -1.985 -11.508 -9.883 1.00 87.81 193 SER A O 1
ATOM 1580 N N . SER A 1 194 ? -3.112 -9.569 -9.787 1.00 93.44 194 SER A N 1
ATOM 1581 C CA . SER A 1 194 ? -3.112 -9.459 -8.325 1.00 93.44 194 SER A CA 1
ATOM 1582 C C . SER A 1 194 ? -4.343 -8.696 -7.842 1.00 93.44 194 SER A C 1
ATOM 1584 O O . SER A 1 194 ? -5.242 -8.389 -8.625 1.00 93.44 194 SER A O 1
ATOM 1586 N N . LEU A 1 195 ? -4.407 -8.389 -6.545 1.00 94.38 195 LEU A N 1
ATOM 1587 C CA . LEU A 1 195 ? -5.413 -7.450 -6.034 1.00 94.38 195 LEU A CA 1
ATOM 1588 C C . LEU A 1 195 ? -5.167 -6.012 -6.518 1.00 94.38 195 LEU A C 1
ATOM 1590 O O . LEU A 1 195 ? -6.104 -5.224 -6.545 1.00 94.38 195 LEU A O 1
ATOM 1594 N N . PHE A 1 196 ? -3.946 -5.689 -6.959 1.00 95.75 196 PHE A N 1
ATOM 1595 C CA . PHE A 1 196 ? -3.596 -4.364 -7.470 1.00 95.75 196 PHE A CA 1
ATOM 1596 C C . PHE A 1 196 ? -3.953 -4.183 -8.936 1.00 95.75 196 PHE A C 1
ATOM 1598 O O . PHE A 1 196 ? -4.340 -3.091 -9.328 1.00 95.75 196 PHE A O 1
ATOM 1605 N N . VAL A 1 197 ? -3.795 -5.219 -9.759 1.00 94.88 197 VAL A N 1
ATOM 1606 C CA . VAL A 1 197 ? -3.927 -5.107 -11.216 1.00 94.88 197 VAL A CA 1
ATOM 1607 C C . VAL A 1 197 ? -4.697 -6.285 -11.798 1.00 94.88 197 VAL A C 1
ATOM 1609 O O . VAL A 1 197 ? -4.532 -7.434 -11.375 1.00 94.88 197 VAL A O 1
ATOM 1612 N N . ASP A 1 198 ? -5.513 -6.000 -12.810 1.00 93.06 198 ASP A N 1
ATOM 1613 C CA . ASP A 1 198 ? -6.230 -7.023 -13.563 1.00 93.06 198 ASP A CA 1
ATOM 1614 C C . ASP A 1 198 ? -5.292 -7.868 -14.446 1.00 93.06 198 ASP A C 1
ATOM 1616 O O . ASP A 1 198 ? -4.076 -7.660 -14.520 1.00 93.06 198 ASP A O 1
ATOM 1620 N N . GLN A 1 199 ? -5.861 -8.871 -15.116 1.00 92.69 199 GLN A N 1
ATOM 1621 C CA . GLN A 1 199 ? -5.089 -9.791 -15.949 1.00 92.69 199 GLN A CA 1
ATOM 1622 C C . GLN A 1 199 ? -4.463 -9.108 -17.173 1.00 92.69 199 GLN A C 1
ATOM 1624 O O . GLN A 1 199 ? -3.356 -9.474 -17.575 1.00 92.69 199 GLN A O 1
ATOM 1629 N N . GLU A 1 200 ? -5.152 -8.139 -17.780 1.00 94.38 200 GLU A N 1
A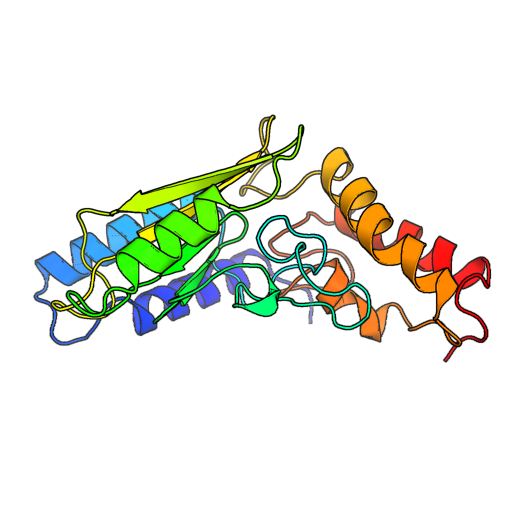TOM 1630 C CA . GLU A 1 200 ? -4.628 -7.401 -18.932 1.00 94.38 200 GLU A CA 1
ATOM 1631 C C . GLU A 1 200 ? -3.406 -6.571 -18.522 1.00 94.38 200 GLU A C 1
ATOM 1633 O O . GLU A 1 200 ? -2.348 -6.643 -19.156 1.00 94.38 200 GLU A O 1
ATOM 1638 N N . THR A 1 201 ? -3.530 -5.833 -17.423 1.00 95.94 201 THR A N 1
ATOM 1639 C CA . THR A 1 201 ? -2.479 -4.986 -16.866 1.00 95.94 201 THR A CA 1
ATOM 1640 C C . THR A 1 201 ? -1.304 -5.822 -16.373 1.00 95.94 201 THR A C 1
ATOM 1642 O O . THR A 1 201 ? -0.161 -5.516 -16.711 1.00 95.94 201 THR A O 1
ATOM 1645 N N . GLY A 1 202 ? -1.551 -6.921 -15.655 1.00 96.19 202 GLY A N 1
ATOM 1646 C CA . GLY A 1 202 ? -0.494 -7.822 -15.190 1.00 96.19 202 GLY A CA 1
ATOM 1647 C C . GLY A 1 202 ? 0.264 -8.505 -16.335 1.00 96.19 202 GLY A C 1
ATOM 1648 O O . GLY A 1 202 ? 1.489 -8.629 -16.282 1.00 96.19 202 GLY A O 1
ATOM 1649 N N . LEU A 1 203 ? -0.421 -8.879 -17.423 1.00 96.56 203 LEU A N 1
ATOM 1650 C CA . LEU A 1 203 ? 0.231 -9.349 -18.652 1.00 96.56 203 LEU A CA 1
ATOM 1651 C C . LEU A 1 203 ? 1.098 -8.270 -19.301 1.00 96.56 203 LEU A C 1
ATOM 1653 O O . LEU A 1 203 ? 2.179 -8.577 -19.806 1.00 96.56 203 LEU A O 1
ATOM 1657 N N . ALA A 1 204 ? 0.629 -7.025 -19.316 1.00 97.94 204 ALA A N 1
ATOM 1658 C CA . ALA A 1 204 ? 1.368 -5.919 -19.901 1.00 97.94 204 ALA A CA 1
ATOM 1659 C C . ALA A 1 204 ? 2.614 -5.559 -19.070 1.00 97.94 204 ALA A C 1
ATOM 1661 O O . ALA A 1 204 ? 3.683 -5.378 -19.649 1.00 97.94 204 ALA A O 1
ATOM 1662 N N . LEU A 1 205 ? 2.514 -5.567 -17.735 1.00 98.31 205 LEU A N 1
ATOM 1663 C CA . LEU A 1 205 ? 3.654 -5.428 -16.820 1.00 98.31 205 LEU A CA 1
ATOM 1664 C C . LEU A 1 205 ? 4.695 -6.523 -17.050 1.00 98.31 205 LEU A C 1
ATOM 1666 O O . LEU A 1 205 ? 5.875 -6.223 -17.213 1.00 98.31 205 LEU A O 1
ATOM 1670 N N . LYS A 1 206 ? 4.253 -7.784 -17.143 1.00 97.62 206 LYS A N 1
ATOM 1671 C CA . LYS A 1 206 ? 5.140 -8.913 -17.441 1.00 97.62 206 LYS A CA 1
ATOM 1672 C C . LYS A 1 206 ? 5.888 -8.724 -18.756 1.00 97.62 206 LYS A C 1
ATOM 1674 O O . LYS A 1 206 ? 7.096 -8.921 -18.798 1.00 97.62 206 LYS A O 1
ATOM 1679 N N . LYS A 1 207 ? 5.177 -8.356 -19.827 1.00 97.88 207 LYS A N 1
ATOM 1680 C CA . LYS A 1 207 ? 5.793 -8.114 -21.140 1.00 97.88 207 LYS A CA 1
ATOM 1681 C C . LYS A 1 207 ? 6.809 -6.979 -21.078 1.00 97.88 207 LYS A C 1
ATOM 1683 O O . LYS A 1 207 ? 7.906 -7.145 -21.590 1.00 97.88 207 LYS A O 1
ATOM 1688 N N . ALA A 1 208 ? 6.463 -5.867 -20.431 1.00 98.12 208 ALA A N 1
ATOM 1689 C CA . ALA A 1 208 ? 7.363 -4.730 -20.289 1.00 98.12 208 ALA A CA 1
ATOM 1690 C C . ALA A 1 208 ? 8.638 -5.108 -19.519 1.00 98.12 208 ALA A C 1
ATOM 1692 O O . ALA A 1 208 ? 9.728 -4.849 -20.013 1.00 98.12 208 ALA A O 1
ATOM 1693 N N . TYR A 1 209 ? 8.518 -5.789 -18.374 1.00 97.31 209 TYR A N 1
ATOM 1694 C CA . TYR A 1 209 ? 9.681 -6.264 -17.617 1.00 97.31 209 TYR A CA 1
ATOM 1695 C C . TYR A 1 209 ? 10.550 -7.224 -18.438 1.00 97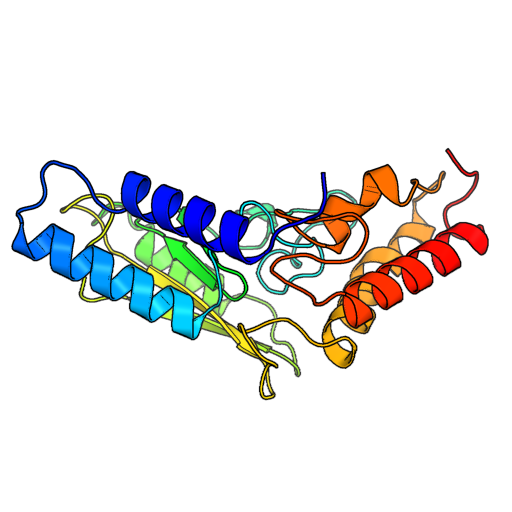.31 209 TYR A C 1
ATOM 1697 O O . TYR A 1 209 ? 11.766 -7.070 -18.497 1.00 97.31 209 TYR A O 1
ATOM 1705 N N . GLN A 1 210 ? 9.925 -8.179 -19.132 1.00 96.88 210 GLN A N 1
ATOM 1706 C CA . GLN A 1 210 ? 10.655 -9.139 -19.955 1.00 96.88 210 GLN A CA 1
ATOM 1707 C C . GLN A 1 210 ? 11.406 -8.450 -21.100 1.00 96.88 210 GLN A C 1
ATOM 1709 O O . GLN A 1 210 ? 12.535 -8.818 -21.379 1.00 96.88 210 GLN A O 1
ATOM 1714 N N . MET A 1 211 ? 10.846 -7.393 -21.697 1.00 97.19 211 MET A N 1
ATOM 1715 C CA . MET A 1 211 ? 11.562 -6.586 -22.690 1.00 97.19 211 MET A CA 1
ATOM 1716 C C . MET A 1 211 ? 12.808 -5.898 -22.112 1.00 97.19 211 MET A C 1
ATOM 1718 O O . MET A 1 211 ? 13.812 -5.802 -22.814 1.00 97.19 211 MET A O 1
ATOM 1722 N N . LEU A 1 212 ? 12.773 -5.434 -20.855 1.00 96.44 212 LEU A N 1
ATOM 1723 C CA . LEU A 1 212 ? 13.960 -4.877 -20.189 1.00 96.44 212 LEU A CA 1
ATOM 1724 C C . LEU A 1 212 ? 15.030 -5.960 -20.010 1.00 96.44 212 LEU A C 1
ATOM 1726 O O . LEU A 1 212 ? 16.187 -5.745 -20.362 1.00 96.44 212 LEU A O 1
ATOM 1730 N N . VAL A 1 213 ? 14.637 -7.148 -19.548 1.00 96.06 213 VAL A N 1
ATOM 1731 C CA . VAL A 1 213 ? 15.536 -8.305 -19.405 1.00 96.06 213 VAL A CA 1
ATOM 1732 C C . VAL A 1 213 ? 16.149 -8.713 -20.749 1.00 96.06 213 VAL A C 1
ATOM 1734 O O . VAL A 1 213 ? 17.372 -8.794 -20.864 1.00 96.06 213 VAL A O 1
ATOM 1737 N N . ASP A 1 214 ? 15.319 -8.901 -21.773 1.00 95.81 214 ASP A N 1
ATOM 1738 C CA . ASP A 1 214 ? 15.721 -9.387 -23.098 1.00 95.81 214 ASP A CA 1
ATOM 1739 C C . ASP A 1 214 ? 16.587 -8.363 -23.860 1.00 95.81 214 ASP A C 1
ATOM 1741 O O . ASP A 1 214 ? 17.310 -8.726 -24.787 1.00 95.81 214 ASP A O 1
ATOM 1745 N N . SER A 1 215 ? 16.560 -7.086 -23.458 1.00 95.88 215 SER A N 1
ATOM 1746 C CA . SER A 1 215 ? 17.451 -6.052 -24.001 1.00 95.88 215 SER A CA 1
ATOM 1747 C C . SER A 1 215 ? 18.917 -6.219 -23.577 1.00 95.88 215 SER A C 1
ATOM 1749 O O . SER A 1 215 ? 19.801 -5.603 -24.172 1.00 95.88 215 SER A O 1
ATOM 1751 N N . GLY A 1 216 ? 19.186 -7.015 -22.536 1.00 94.75 216 GLY A N 1
ATOM 1752 C CA . GLY A 1 216 ? 20.514 -7.177 -21.944 1.00 94.75 216 GLY A CA 1
ATOM 1753 C C . GLY A 1 216 ? 20.962 -6.011 -21.055 1.00 94.75 216 GLY A C 1
ATOM 1754 O O . GLY A 1 216 ? 22.091 -6.033 -20.568 1.00 94.75 216 GLY A O 1
ATOM 1755 N N . MET A 1 217 ? 20.106 -5.010 -20.799 1.00 95.12 217 MET A N 1
ATOM 1756 C CA . MET A 1 217 ? 20.484 -3.803 -20.042 1.00 95.12 217 MET A CA 1
ATOM 1757 C C . MET A 1 217 ? 20.911 -4.074 -18.594 1.00 95.12 217 MET A C 1
ATOM 1759 O O . MET A 1 217 ? 21.658 -3.288 -18.025 1.00 95.12 217 MET A O 1
ATOM 1763 N N . TYR A 1 218 ? 20.460 -5.179 -17.997 1.00 94.56 218 TYR A N 1
ATOM 1764 C CA . TYR A 1 218 ? 20.849 -5.574 -16.640 1.00 94.56 218 TYR A CA 1
ATOM 1765 C C . TYR A 1 218 ? 22.066 -6.508 -16.601 1.00 94.56 218 TYR A C 1
ATOM 1767 O O . TYR A 1 218 ? 22.459 -6.929 -15.519 1.00 94.56 218 TYR A O 1
ATOM 1775 N N . GLY A 1 219 ? 22.650 -6.870 -17.748 1.00 91.94 219 GLY A N 1
ATOM 1776 C CA . GLY A 1 219 ? 23.731 -7.852 -17.846 1.00 91.94 219 GLY A CA 1
ATOM 1777 C C . GLY A 1 219 ? 23.243 -9.279 -18.118 1.00 91.94 219 GLY A C 1
ATOM 1778 O O . GLY A 1 219 ? 22.209 -9.489 -18.752 1.00 91.94 219 GLY A O 1
ATOM 1779 N N . LEU A 1 220 ? 24.023 -10.275 -17.682 1.00 85.94 220 LEU A N 1
ATOM 1780 C CA . LEU A 1 220 ? 23.752 -11.691 -17.964 1.00 85.94 220 LEU A CA 1
ATOM 1781 C C . LEU A 1 220 ? 22.480 -12.175 -17.261 1.00 85.94 220 LEU A C 1
ATOM 1783 O O . LEU A 1 220 ? 22.192 -11.778 -16.135 1.00 85.94 220 LEU A O 1
ATOM 1787 N N . GLN A 1 221 ? 21.742 -13.076 -17.899 1.00 76.62 221 GLN A N 1
ATOM 1788 C CA . GLN A 1 221 ? 20.539 -13.648 -17.305 1.00 76.62 221 GLN A CA 1
ATOM 1789 C C . GLN A 1 221 ? 20.884 -14.723 -16.267 1.00 76.62 221 GLN A C 1
ATOM 1791 O O . GLN A 1 221 ? 21.707 -15.598 -16.547 1.00 76.62 221 GLN A O 1
ATOM 1796 N N . ASN A 1 222 ? 20.274 -14.624 -15.078 1.00 67.94 222 ASN A N 1
ATOM 1797 C CA . ASN A 1 222 ? 20.288 -15.679 -14.054 1.00 67.94 222 ASN A CA 1
ATOM 1798 C C . ASN A 1 222 ? 19.353 -16.841 -14.414 1.00 67.94 222 ASN A C 1
ATOM 1800 O O . ASN A 1 222 ? 18.257 -16.586 -14.969 1.00 67.94 222 ASN A O 1
#

Secondary structure (DSSP, 8-state):
----HHHHHHHHHHHHHHHHS-TTS-HHHHHHHHHHHHHHHHHH-SEESB--TTSTTT-SS-TTS--SS-SGGGT--S--S-EEETTEEEE-PBTTSSHHHHHHHHHHTSPPBTTEEEEEEE-SS--S-TTB--EEEEEEESS---GGGPPPHHHHHHHHHHHHGGGGGT-SEEPPHHHHHHHHH-BSB-SS-BSSS-HHHHHHHHHHHHHHHHTTTT-EE-

Foldseek 3Di:
DPDDAVVVLVVLLVVQLVQWPDPPDDPVLSVVVSVVSVVVCQVQFGWADWAQLLALQFVQADLVDGGGDRDVRSQAFLFASWTDHLFWIKGWGFAPPCSVVSRQVSQVPRDDDPFWHKDKDWDPRHINDPRTTIMIIGIGTPDDAPPRNADDLVPLQVSLCVSPVVLLVPAAEDEDLVVCVCNSAPPPDDSQHHSRHDNVSSVVSNVSSVVCRVVCSRHYYD